Protein AF-C0BBF3-F1 (afdb_monomer_lite)

Sequence (307 aa):
MVLVNTRKPYSAEAKNVAEEIQKEYQVTALPVNCEQLREEDIHRIMENVLFAFPVTEVKFFLPKWVEILRADHKVREELVSYAREVMGRIGEIRDAMEIRKPEQSTYINAVNVTGVSMDTGEISVEIKVEDGCYYEMLSDLTGTQISGEYDLIHTVRNLAMLQKEYESVKDALASVKMKGYGVVSATREEIRLDDPVVIRQGNKYGVKIRSEAPSIHMIRANIETEIAPIVGSEQQAKDLVNYINEAAKSPDGVWGTNIFGKSIEELVMDGVRNKIAMIGDESQAKLQDTMQKIVNDSNGGMVCIII

Radius of gyration: 40.27 Å; chains: 1; boundi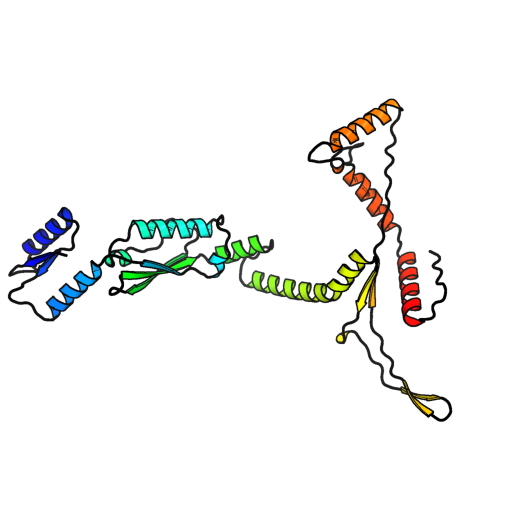ng box: 85×75×108 Å

Secondary structure (DSSP, 8-state):
-EEEE-S-TTSHHHHHHHHHHHHHH-S-EEEE-GGG--HHHHHHHHHHHHHTSBP-EEEEE--GGGGGS-TT-HHHHHHHHHHHHHHHH--BGGGGGG----TT-SSEEEEEEEEEETTTTEEEEEEEEPHHHHHHHHHHHHTS---SHHHHHHHHHHHHHHHHHHHHHHHHHHHHHHHSEEEEEPPGGG-EEPPPEEEEETTEEEEE--EE--EEEEE------------SSHHHHHHHHHHHHHHTTSTTTTTT-EETTEEHHHHHHHHHHHHHHTS-HHHHHHHHHHHHHHHHH----------

Foldseek 3Di:
DAEDADPCQPDPVNVVVQVVCCVVVVDHYGYDHPVDDDPVNVVVVVVVVLQFDFADEEAEAEDPVLVVDDCPDPLNVLVVVLVVVLVVQGTTLNCLVVDWDDPPDDFWPTKDFPDADSPNNYTYIYTYTDPQVVQVVVCVVVVHRGRDDVSVVVVVVVVVVVVVVCVQCVQQVVCCVPPQKGKRWFDPVQKDKDDWDWDDDPPDIDTDIDIDGDMDMGGDDDDDFDDDDDDDDPVVVVVVVVQLVVQCPDPVHSQQDDDPNDGPVRVVVVRRVVVVPVCDPVNVVLVVVQVVCCVPVVPPDDDDGDD

InterPro domains:
  IPR046840 Sporulation stage IV protein A, C-terminal [PF20439] (233-307)
  IPR046841 Stage IV sporulation protein A, middle domain [PF20438] (55-232)
  IPR046842 Stage IV sporulation protein A, ATPase domain [PF09547] (1-54)

pLDDT: mean 85.55, std 5.88, range [55.84, 94.5]

Organism: NCBI:txid470146

Structure (mmCIF, N/CA/C/O backbone):
data_AF-C0BBF3-F1
#
_entry.id   AF-C0BBF3-F1
#
loop_
_atom_site.group_PDB
_atom_site.id
_atom_site.type_symbol
_atom_site.label_atom_id
_atom_site.label_alt_id
_atom_site.label_comp_id
_atom_site.label_asym_id
_atom_site.label_entity_id
_atom_site.label_seq_id
_atom_site.pdbx_PDB_ins_code
_atom_site.Cartn_x
_atom_site.Cartn_y
_atom_site.Cartn_z
_atom_site.occupancy
_atom_site.B_iso_or_equiv
_atom_site.auth_seq_id
_atom_site.auth_comp_id
_atom_site.auth_asym_id
_atom_site.auth_atom_id
_atom_site.pdbx_PDB_model_num
ATOM 1 N N . MET A 1 1 ? 19.372 -2.702 -46.136 1.00 78.50 1 MET A N 1
ATOM 2 C CA . MET A 1 1 ? 20.844 -2.538 -46.190 1.00 78.50 1 MET A CA 1
ATOM 3 C C . MET A 1 1 ? 21.330 -2.690 -47.628 1.00 78.50 1 MET A C 1
ATOM 5 O O . MET A 1 1 ? 20.775 -3.512 -48.347 1.00 78.50 1 MET A O 1
ATOM 9 N N . VAL A 1 2 ? 22.342 -1.927 -48.043 1.00 85.94 2 VAL A N 1
ATOM 10 C CA . VAL A 1 2 ? 22.953 -1.961 -49.382 1.00 85.94 2 VAL A CA 1
ATOM 11 C C . VAL A 1 2 ? 24.455 -2.220 -49.246 1.00 85.94 2 VAL A C 1
ATOM 13 O O . VAL A 1 2 ? 25.122 -1.609 -48.415 1.00 85.94 2 VAL A O 1
ATOM 16 N N . LEU A 1 3 ? 25.004 -3.121 -50.060 1.00 88.38 3 LEU A N 1
ATOM 17 C CA . LEU A 1 3 ? 26.447 -3.361 -50.128 1.00 88.38 3 LEU A CA 1
ATOM 18 C C . LEU A 1 3 ? 27.046 -2.583 -51.300 1.00 88.38 3 LEU A C 1
ATOM 20 O O . LEU A 1 3 ? 26.658 -2.789 -52.450 1.00 88.38 3 LEU A O 1
ATOM 24 N N . VAL A 1 4 ? 28.007 -1.706 -51.014 1.00 88.44 4 VAL A N 1
ATOM 25 C CA . VAL A 1 4 ? 28.725 -0.928 -52.030 1.00 88.44 4 VAL A CA 1
ATOM 26 C C . VAL A 1 4 ? 29.988 -1.695 -52.406 1.00 88.44 4 VAL A C 1
ATOM 28 O O . VAL A 1 4 ? 30.986 -1.665 -51.685 1.00 88.44 4 VAL A O 1
ATOM 31 N N . ASN A 1 5 ? 29.940 -2.421 -53.523 1.00 90.50 5 ASN A N 1
ATOM 32 C CA . ASN A 1 5 ? 31.074 -3.222 -53.976 1.00 90.50 5 ASN A CA 1
ATOM 33 C C . ASN A 1 5 ? 32.210 -2.331 -54.510 1.00 90.50 5 ASN A C 1
ATOM 35 O O . ASN A 1 5 ? 32.021 -1.578 -55.465 1.00 90.50 5 ASN A O 1
ATOM 39 N N . THR A 1 6 ? 33.402 -2.437 -53.926 1.00 88.25 6 THR A N 1
ATOM 40 C CA . THR A 1 6 ? 34.590 -1.672 -54.327 1.00 88.25 6 THR A CA 1
ATOM 41 C C . THR A 1 6 ? 35.879 -2.440 -54.050 1.00 88.25 6 THR A C 1
ATOM 43 O O . THR A 1 6 ? 36.006 -3.145 -53.054 1.00 88.25 6 THR A O 1
ATOM 46 N N . ARG A 1 7 ? 36.906 -2.239 -54.884 1.00 87.50 7 ARG A N 1
ATOM 47 C CA . ARG A 1 7 ? 38.241 -2.823 -54.654 1.00 87.50 7 ARG A CA 1
ATOM 48 C C . ARG A 1 7 ? 38.978 -2.173 -53.474 1.00 87.50 7 ARG A C 1
ATOM 50 O O . ARG A 1 7 ? 39.964 -2.724 -52.994 1.00 87.50 7 ARG A O 1
ATOM 57 N N . LYS A 1 8 ? 38.532 -0.993 -53.017 1.00 87.94 8 LYS A N 1
ATOM 58 C CA . LYS A 1 8 ? 39.143 -0.216 -51.922 1.00 87.94 8 LYS A CA 1
ATOM 59 C C . LYS A 1 8 ? 38.075 0.229 -50.905 1.00 87.94 8 LYS A C 1
ATOM 61 O O . LYS A 1 8 ? 37.755 1.411 -50.854 1.00 87.94 8 LYS A O 1
ATOM 66 N N . PRO A 1 9 ? 37.535 -0.678 -50.071 1.00 85.06 9 PRO A N 1
ATOM 67 C CA . PRO A 1 9 ? 36.435 -0.371 -49.142 1.00 85.06 9 PRO A CA 1
ATOM 68 C C . PRO A 1 9 ? 36.787 0.677 -48.078 1.00 85.06 9 PRO A C 1
ATOM 70 O O . PRO A 1 9 ? 35.904 1.346 -47.551 1.00 85.06 9 PRO A O 1
ATOM 73 N N . TYR A 1 10 ? 38.076 0.869 -47.791 1.00 85.50 10 TYR A N 1
ATOM 74 C CA . TYR A 1 10 ? 38.553 1.861 -46.826 1.00 85.50 10 TYR A CA 1
ATOM 75 C C . TYR A 1 10 ? 38.904 3.225 -47.444 1.00 85.50 10 TYR A C 1
ATOM 77 O O . TYR A 1 10 ? 39.344 4.110 -46.710 1.00 85.50 10 TYR A O 1
ATOM 85 N N . SER A 1 11 ? 38.752 3.417 -48.764 1.00 91.44 11 SER A N 1
ATOM 86 C CA . SER A 1 11 ? 39.023 4.719 -49.387 1.00 91.44 11 SER A CA 1
ATOM 87 C C . SER A 1 11 ? 37.967 5.759 -48.994 1.00 91.44 11 SER A C 1
ATOM 89 O O . SER A 1 11 ? 36.813 5.425 -48.729 1.00 91.44 11 SER A O 1
ATOM 91 N N . ALA A 1 12 ? 38.358 7.037 -48.975 1.00 89.12 12 ALA A N 1
ATOM 92 C CA . ALA A 1 12 ? 37.432 8.141 -48.708 1.00 89.12 12 ALA A CA 1
ATOM 93 C C . ALA A 1 12 ? 36.291 8.189 -49.741 1.00 89.12 12 ALA A C 1
ATOM 95 O O . ALA A 1 12 ? 35.141 8.396 -49.379 1.00 89.12 12 ALA A O 1
ATOM 96 N N . GLU A 1 13 ? 36.597 7.904 -51.008 1.00 89.38 13 GLU A N 1
ATOM 97 C CA . GLU A 1 13 ? 35.618 7.826 -52.100 1.00 89.38 13 GLU A CA 1
ATOM 98 C C . GLU A 1 13 ? 34.526 6.784 -51.818 1.00 89.38 13 GLU A C 1
ATOM 100 O O . GLU A 1 13 ? 33.343 7.078 -51.950 1.00 89.38 13 GLU A O 1
ATOM 105 N N . ALA A 1 14 ? 34.907 5.581 -51.375 1.00 87.56 14 ALA A N 1
ATOM 106 C CA . ALA A 1 14 ? 33.958 4.510 -51.086 1.00 87.56 14 ALA A CA 1
ATOM 107 C C . ALA A 1 14 ? 33.058 4.829 -49.883 1.00 87.56 14 ALA A C 1
ATOM 109 O O . ALA A 1 14 ? 31.871 4.504 -49.899 1.00 87.56 14 ALA A O 1
ATOM 110 N N . LYS A 1 15 ? 33.613 5.479 -48.853 1.00 89.44 15 LYS A N 1
ATOM 111 C CA . LYS A 1 15 ? 32.846 5.931 -47.686 1.00 89.44 15 LYS A CA 1
ATOM 112 C C . LYS A 1 15 ? 31.860 7.039 -48.050 1.00 89.44 15 LYS A C 1
ATOM 114 O O . LYS A 1 15 ? 30.701 6.938 -47.672 1.00 89.44 15 LYS A O 1
ATOM 119 N N . ASN A 1 16 ? 32.286 8.022 -48.844 1.00 91.31 16 ASN A N 1
ATOM 120 C CA . ASN A 1 16 ? 31.419 9.115 -49.290 1.00 91.31 16 ASN A CA 1
ATOM 121 C C . ASN A 1 16 ? 30.218 8.594 -50.091 1.00 91.31 16 ASN A C 1
ATOM 123 O O . ASN A 1 16 ? 29.091 8.996 -49.826 1.00 91.31 16 ASN A O 1
ATOM 127 N N . VAL A 1 17 ? 30.438 7.645 -51.010 1.00 89.56 17 VAL A N 1
ATOM 128 C CA . VAL A 1 17 ? 29.346 7.026 -51.784 1.00 89.56 17 VAL A CA 1
ATOM 129 C C . VAL A 1 17 ? 28.366 6.276 -50.875 1.00 89.56 17 VAL A C 1
ATOM 131 O O . VAL A 1 17 ? 27.156 6.354 -51.073 1.00 89.56 17 VAL A O 1
ATOM 134 N N . ALA A 1 18 ? 28.856 5.562 -49.857 1.00 88.62 18 ALA A N 1
ATOM 135 C CA . ALA A 1 18 ? 27.977 4.906 -48.891 1.00 88.62 18 ALA A CA 1
ATOM 136 C C . ALA A 1 18 ? 27.175 5.917 -48.051 1.00 88.62 18 ALA A C 1
ATOM 138 O O . ALA A 1 18 ? 25.982 5.713 -47.841 1.00 88.62 18 ALA A O 1
ATOM 139 N N . GLU A 1 19 ? 27.788 7.022 -47.621 1.00 88.62 19 GLU A N 1
ATOM 140 C CA . GLU A 1 19 ? 27.094 8.086 -46.887 1.00 88.62 19 GLU A CA 1
ATOM 141 C C . GLU A 1 19 ? 26.021 8.791 -47.729 1.00 88.62 19 GLU A C 1
ATOM 143 O O . GLU A 1 19 ? 24.951 9.109 -47.209 1.00 88.62 19 GLU A O 1
ATOM 148 N N . GLU A 1 20 ? 26.278 9.028 -49.018 1.00 91.38 20 GLU A N 1
ATOM 149 C CA . GLU A 1 20 ? 25.291 9.593 -49.948 1.00 91.38 20 GLU A CA 1
ATOM 150 C C . GLU A 1 20 ? 24.070 8.678 -50.079 1.00 91.38 20 GLU A C 1
ATOM 152 O O . GLU A 1 20 ? 22.943 9.129 -49.867 1.00 91.38 20 GLU A O 1
ATOM 157 N N . ILE A 1 21 ? 24.290 7.377 -50.310 1.00 88.31 21 ILE A N 1
ATOM 158 C CA . ILE A 1 21 ? 23.213 6.376 -50.381 1.00 88.31 21 ILE A CA 1
ATOM 159 C C . ILE A 1 21 ? 22.434 6.321 -49.061 1.00 88.31 21 ILE A C 1
ATOM 161 O O . ILE A 1 21 ? 21.205 6.243 -49.068 1.00 88.31 21 ILE A O 1
ATOM 165 N N . GLN A 1 22 ? 23.131 6.384 -47.924 1.00 86.44 22 GLN A N 1
ATOM 166 C CA . GLN A 1 22 ? 22.495 6.347 -46.612 1.00 86.44 22 GLN A CA 1
ATOM 167 C C . GLN A 1 22 ? 21.608 7.570 -46.362 1.00 86.44 22 GLN A C 1
ATOM 169 O O . GLN A 1 22 ? 20.515 7.423 -45.820 1.00 86.44 22 GLN A O 1
ATOM 174 N N . LYS A 1 23 ? 22.034 8.764 -46.791 1.00 86.88 23 LYS A N 1
ATOM 175 C CA . LYS A 1 23 ? 21.242 9.997 -46.662 1.00 86.88 23 LYS A CA 1
ATOM 176 C C . LYS A 1 23 ? 20.039 10.025 -47.601 1.00 86.88 23 LYS A C 1
ATOM 178 O O . LYS A 1 23 ? 18.951 10.400 -47.168 1.00 86.88 23 LYS A O 1
ATOM 183 N N . GLU A 1 24 ? 20.236 9.651 -48.864 1.00 91.19 24 GLU A N 1
ATOM 184 C CA . GLU A 1 24 ? 19.205 9.733 -49.905 1.00 91.19 24 GLU A CA 1
ATOM 185 C C . GLU A 1 24 ? 18.100 8.694 -49.697 1.00 91.19 24 GLU A C 1
ATOM 187 O O . GLU A 1 24 ? 16.918 9.020 -49.789 1.00 91.19 24 GLU A O 1
ATOM 192 N N . TYR A 1 25 ? 18.477 7.458 -49.365 1.00 84.56 25 TYR A N 1
ATOM 193 C CA . TYR A 1 25 ? 17.540 6.337 -49.293 1.00 84.56 25 TYR A CA 1
ATOM 194 C C . TYR A 1 25 ? 17.176 5.927 -47.865 1.00 84.56 25 TYR A C 1
ATOM 196 O O . TYR A 1 25 ? 16.352 5.031 -47.706 1.00 84.56 25 TYR A O 1
ATOM 204 N N . GLN A 1 26 ? 17.764 6.553 -46.835 1.00 77.44 26 GLN A N 1
ATOM 205 C CA . GLN A 1 26 ? 17.543 6.196 -45.423 1.00 77.44 26 GLN A CA 1
ATOM 206 C C . GLN A 1 26 ? 17.814 4.702 -45.147 1.00 77.44 26 GLN A C 1
ATOM 208 O O . GLN A 1 26 ? 17.148 4.070 -44.336 1.00 77.44 26 GLN A O 1
ATOM 213 N N . VAL A 1 27 ? 18.794 4.112 -45.847 1.00 78.88 27 VAL A N 1
ATOM 214 C CA . VAL A 1 27 ? 19.194 2.705 -45.685 1.00 78.88 27 VAL A CA 1
ATOM 215 C C . VAL A 1 27 ? 20.646 2.596 -45.255 1.00 78.88 27 VAL A C 1
ATOM 217 O O . VAL A 1 27 ? 21.506 3.354 -45.689 1.00 78.88 27 VAL A O 1
ATOM 220 N N . THR A 1 28 ? 20.967 1.583 -44.457 1.00 80.19 28 THR A N 1
ATOM 221 C CA . THR A 1 28 ? 22.368 1.300 -44.109 1.00 80.19 28 THR A CA 1
ATOM 222 C C . THR A 1 28 ? 23.150 0.870 -45.353 1.00 80.19 28 THR A C 1
ATOM 224 O O . THR A 1 28 ? 22.768 -0.116 -45.987 1.00 80.19 28 THR A O 1
ATOM 227 N N . ALA A 1 29 ? 24.236 1.570 -45.689 1.00 86.44 29 ALA A N 1
ATOM 228 C CA . ALA A 1 29 ? 25.118 1.250 -46.810 1.00 86.44 29 ALA A CA 1
ATOM 229 C C . ALA A 1 29 ? 26.527 0.883 -46.313 1.00 86.44 29 ALA A C 1
ATOM 231 O O . ALA A 1 29 ? 27.114 1.614 -45.520 1.00 86.44 29 ALA A O 1
ATOM 232 N N . LEU A 1 30 ? 27.082 -0.244 -46.773 1.00 88.25 30 LEU A N 1
ATOM 233 C CA . LEU A 1 30 ? 28.385 -0.744 -46.318 1.00 88.25 30 LEU A CA 1
ATOM 234 C C . LEU A 1 30 ? 29.341 -0.982 -47.501 1.00 88.25 30 LEU A C 1
ATOM 236 O O . LEU A 1 30 ? 29.060 -1.843 -48.340 1.00 88.25 30 LEU A O 1
ATOM 240 N N . PRO A 1 31 ? 30.488 -0.279 -47.567 1.00 89.25 31 PRO A N 1
ATOM 241 C CA . PRO A 1 31 ? 31.540 -0.564 -48.538 1.00 89.25 31 PRO A CA 1
ATOM 242 C C . PRO A 1 31 ? 32.216 -1.907 -48.265 1.00 89.25 31 PRO A C 1
ATOM 244 O O . PRO A 1 31 ? 32.741 -2.143 -47.172 1.00 89.25 31 PRO A O 1
ATOM 247 N N . VAL A 1 32 ? 32.246 -2.780 -49.269 1.00 90.19 32 VAL A N 1
ATOM 248 C CA . VAL A 1 32 ? 32.859 -4.113 -49.177 1.00 90.19 32 VAL A CA 1
ATOM 249 C C . VAL A 1 32 ? 33.579 -4.464 -50.473 1.00 90.19 32 VAL A C 1
ATOM 251 O O . VAL A 1 32 ? 33.166 -4.046 -51.551 1.00 90.19 32 VAL A O 1
ATOM 254 N N . ASN A 1 33 ? 34.661 -5.236 -50.382 1.00 90.25 33 ASN A N 1
ATOM 255 C CA . ASN A 1 33 ? 35.296 -5.816 -51.562 1.00 90.25 33 ASN A CA 1
ATOM 256 C C . ASN A 1 33 ? 34.775 -7.236 -51.767 1.00 90.25 33 ASN A C 1
ATOM 258 O O . ASN A 1 33 ? 35.284 -8.167 -51.146 1.00 90.25 33 ASN A O 1
ATOM 262 N N . CYS A 1 34 ? 33.791 -7.409 -52.651 1.00 86.81 34 CYS A N 1
ATOM 263 C CA . CYS A 1 34 ? 33.195 -8.722 -52.901 1.00 86.81 34 CYS A CA 1
ATOM 264 C C . CYS A 1 34 ? 34.180 -9.730 -53.528 1.00 86.81 34 CYS A C 1
ATOM 266 O O . CYS A 1 34 ? 33.975 -10.931 -53.397 1.00 86.81 34 CYS A O 1
ATOM 268 N N . GLU A 1 35 ? 35.247 -9.260 -54.190 1.00 87.19 35 GLU A N 1
ATOM 269 C CA . GLU A 1 35 ? 36.285 -10.111 -54.802 1.00 87.19 35 GLU A CA 1
ATOM 270 C C . GLU A 1 35 ? 37.211 -10.740 -53.743 1.00 87.19 35 GLU A C 1
ATOM 272 O O . GLU A 1 35 ? 37.760 -11.817 -53.958 1.00 87.19 35 GLU A O 1
ATOM 277 N N . GLN A 1 36 ? 37.387 -10.078 -52.595 1.00 87.50 36 GLN A N 1
ATOM 278 C CA . GLN A 1 36 ? 38.316 -10.478 -51.530 1.00 87.50 36 GLN A CA 1
ATOM 279 C C . GLN A 1 36 ? 37.625 -10.561 -50.162 1.00 87.50 36 GLN A C 1
ATOM 281 O O . GLN A 1 36 ? 38.203 -10.145 -49.157 1.00 87.50 36 GLN A O 1
ATOM 286 N N . LEU A 1 37 ? 36.394 -11.080 -50.118 1.00 87.19 37 LEU A N 1
ATOM 287 C CA . LEU A 1 37 ? 35.673 -11.280 -48.859 1.00 87.19 37 LEU A CA 1
ATOM 288 C C . LEU A 1 37 ? 36.398 -12.292 -47.976 1.00 87.19 37 LEU A C 1
ATOM 290 O O . LEU A 1 37 ? 36.652 -13.427 -48.383 1.00 87.19 37 LEU A O 1
ATOM 294 N N . ARG A 1 38 ? 36.693 -11.877 -46.746 1.00 88.12 38 ARG A N 1
ATOM 295 C CA . ARG A 1 38 ? 37.152 -12.769 -45.682 1.00 88.12 38 ARG A CA 1
ATOM 296 C C . ARG A 1 38 ? 35.989 -13.121 -44.764 1.00 88.12 38 ARG A C 1
ATOM 298 O O . ARG A 1 38 ? 34.965 -12.445 -44.751 1.00 88.12 38 ARG A O 1
ATOM 305 N N . GLU A 1 39 ? 36.171 -14.161 -43.961 1.00 89.19 39 GLU A N 1
ATOM 306 C CA . GLU A 1 39 ? 35.190 -14.580 -42.953 1.00 89.19 39 GLU A CA 1
ATOM 307 C C . GLU A 1 39 ? 34.807 -13.426 -42.007 1.00 89.19 39 GLU A C 1
ATOM 309 O O . GLU A 1 39 ? 33.630 -13.196 -41.748 1.00 89.19 39 GLU A O 1
ATOM 314 N N . GLU A 1 40 ? 35.785 -12.613 -41.599 1.00 85.88 40 GLU A N 1
ATOM 315 C CA . GLU A 1 40 ? 35.569 -11.402 -40.793 1.00 85.88 40 GLU A CA 1
ATOM 316 C C . GLU A 1 40 ? 34.650 -10.375 -41.479 1.00 85.88 40 GLU A C 1
ATOM 318 O O . GLU A 1 40 ? 33.803 -9.761 -40.828 1.00 85.88 40 GLU A O 1
ATOM 323 N N . ASP A 1 41 ? 34.774 -10.198 -42.800 1.00 84.56 41 ASP A N 1
ATOM 324 C CA . ASP A 1 41 ? 33.916 -9.283 -43.557 1.00 84.56 41 ASP A CA 1
ATOM 325 C C . ASP A 1 41 ? 32.483 -9.813 -43.640 1.00 84.56 41 ASP A C 1
ATOM 327 O O . ASP A 1 41 ? 31.534 -9.036 -43.542 1.00 84.56 41 ASP A O 1
ATOM 331 N N . ILE A 1 42 ? 32.316 -11.133 -43.769 1.00 87.25 42 ILE A N 1
ATOM 332 C CA . ILE A 1 42 ? 31.001 -11.784 -43.758 1.00 87.25 42 ILE A CA 1
ATOM 333 C C . ILE A 1 42 ? 30.342 -11.614 -42.387 1.00 87.25 42 ILE A C 1
ATOM 335 O O . ILE A 1 42 ? 29.179 -11.218 -42.329 1.00 87.25 42 ILE A O 1
ATOM 339 N N . HIS A 1 43 ? 31.075 -11.832 -41.291 1.00 87.69 43 HIS A N 1
ATOM 340 C CA . HIS A 1 43 ? 30.560 -11.590 -39.941 1.00 87.69 43 HIS A CA 1
ATOM 341 C C . HIS A 1 43 ? 30.114 -10.136 -39.757 1.00 87.69 43 HIS A C 1
ATOM 343 O O . HIS A 1 43 ? 29.001 -9.899 -39.293 1.00 87.69 43 HIS A O 1
ATOM 349 N N . ARG A 1 44 ? 30.913 -9.164 -40.219 1.00 85.25 44 ARG A N 1
ATOM 350 C CA . ARG A 1 44 ? 30.552 -7.739 -40.156 1.00 85.25 44 ARG A CA 1
ATOM 351 C C . ARG A 1 44 ? 29.300 -7.415 -40.974 1.00 85.25 44 ARG A C 1
ATOM 353 O O . ARG A 1 44 ? 28.460 -6.637 -40.526 1.00 85.25 44 ARG A O 1
ATOM 360 N N . ILE A 1 45 ? 29.171 -7.979 -42.176 1.00 87.50 45 ILE A N 1
ATOM 361 C CA . ILE A 1 45 ? 27.975 -7.823 -43.019 1.00 87.50 45 ILE A CA 1
ATOM 362 C C . ILE A 1 45 ? 26.751 -8.371 -42.282 1.00 87.50 45 ILE A C 1
ATOM 364 O O . ILE A 1 45 ? 25.755 -7.663 -42.170 1.00 87.50 45 ILE A O 1
ATOM 368 N N . MET A 1 46 ? 26.834 -9.596 -41.754 1.00 86.81 46 MET A N 1
ATOM 369 C CA . MET A 1 46 ? 25.728 -10.246 -41.045 1.00 86.81 46 MET A CA 1
ATOM 370 C C . MET A 1 46 ? 25.307 -9.469 -39.796 1.00 86.81 46 MET A C 1
ATOM 372 O O . MET A 1 46 ? 24.118 -9.255 -39.591 1.00 86.81 46 MET A O 1
ATOM 376 N N . GLU A 1 47 ? 26.264 -8.981 -39.009 1.00 83.88 47 GLU A N 1
ATOM 377 C CA . GLU A 1 47 ? 25.994 -8.142 -37.840 1.00 83.88 47 GLU A CA 1
ATOM 378 C C . GLU A 1 47 ? 25.226 -6.866 -38.228 1.00 83.88 47 GLU A C 1
ATOM 380 O O . GLU A 1 47 ? 24.180 -6.565 -37.657 1.00 83.88 47 GLU A O 1
ATOM 385 N N . ASN A 1 48 ? 25.669 -6.156 -39.271 1.00 84.06 48 ASN A N 1
ATOM 386 C CA . ASN A 1 48 ? 24.982 -4.948 -39.745 1.00 84.06 48 ASN A CA 1
ATOM 387 C C . ASN A 1 48 ? 23.575 -5.232 -40.297 1.00 84.06 48 ASN A C 1
ATOM 389 O O . ASN A 1 48 ? 22.690 -4.386 -40.161 1.00 84.06 48 ASN A O 1
ATOM 393 N N . VAL A 1 49 ? 23.357 -6.404 -40.905 1.00 85.62 49 VAL A N 1
ATOM 394 C CA . VAL A 1 49 ? 22.022 -6.839 -41.344 1.00 85.62 49 VAL A CA 1
ATOM 395 C C . VAL A 1 49 ? 21.102 -7.033 -40.143 1.00 85.62 49 VAL A C 1
ATOM 397 O O . VAL A 1 49 ? 19.986 -6.520 -40.166 1.00 85.62 49 VAL A O 1
ATOM 400 N N . LEU A 1 50 ? 21.575 -7.711 -39.094 1.00 83.31 50 LEU A N 1
ATOM 401 C CA . LEU A 1 50 ? 20.799 -7.952 -37.874 1.00 83.31 50 LEU A CA 1
ATOM 402 C C . LEU A 1 50 ? 20.420 -6.644 -37.162 1.00 83.31 50 LEU A C 1
ATOM 404 O O . LEU A 1 50 ? 19.296 -6.500 -36.692 1.00 83.31 50 LEU A O 1
ATOM 408 N N . PHE A 1 51 ? 21.310 -5.648 -37.153 1.00 82.88 51 PHE A N 1
ATOM 409 C CA . PHE A 1 51 ? 21.002 -4.321 -36.604 1.00 82.88 51 PHE A CA 1
ATOM 410 C C . PHE A 1 51 ? 19.998 -3.509 -37.433 1.00 82.88 51 PHE A C 1
ATOM 412 O O . PHE A 1 51 ? 19.432 -2.553 -36.911 1.00 82.88 51 PHE A O 1
ATOM 419 N N . ALA A 1 52 ? 19.803 -3.848 -38.708 1.00 82.38 52 ALA A N 1
ATOM 420 C CA . ALA A 1 52 ? 18.848 -3.190 -39.601 1.00 82.38 52 ALA A CA 1
ATOM 421 C C . ALA A 1 52 ? 17.483 -3.904 -39.640 1.00 82.38 52 ALA A C 1
ATOM 423 O O . ALA A 1 52 ? 16.643 -3.587 -40.483 1.00 82.38 52 ALA A O 1
ATOM 424 N N . PHE A 1 53 ? 17.268 -4.912 -38.787 1.00 85.06 53 PHE A N 1
ATOM 425 C CA . PHE A 1 53 ? 15.970 -5.566 -38.683 1.00 85.06 53 PHE A CA 1
ATOM 426 C C . PHE A 1 53 ? 14.957 -4.679 -37.956 1.00 85.06 53 PHE A C 1
ATOM 428 O O . PHE A 1 53 ? 15.328 -3.965 -37.018 1.00 85.06 53 PHE A O 1
ATOM 435 N N . PRO A 1 54 ? 13.684 -4.713 -38.392 1.00 86.38 54 PRO A N 1
ATOM 436 C CA . PRO A 1 54 ? 12.633 -3.933 -37.768 1.00 86.38 54 PRO A CA 1
ATOM 437 C C . PRO A 1 54 ? 12.343 -4.452 -36.362 1.00 86.38 54 PRO A C 1
ATOM 439 O O . PRO A 1 54 ? 12.375 -5.658 -36.105 1.00 86.38 54 PRO A O 1
ATOM 442 N N . VAL A 1 55 ? 12.007 -3.532 -35.466 1.00 90.38 55 VAL A N 1
ATOM 443 C CA . VAL A 1 55 ? 11.565 -3.870 -34.112 1.00 90.38 55 VAL A CA 1
ATOM 444 C C . VAL A 1 55 ? 10.121 -4.356 -34.152 1.00 90.38 55 VAL A C 1
ATOM 446 O O . VAL A 1 55 ? 9.250 -3.715 -34.741 1.00 90.38 55 VAL A O 1
ATOM 449 N N . THR A 1 56 ? 9.866 -5.503 -33.527 1.00 90.19 56 THR A N 1
ATOM 450 C CA . THR A 1 56 ? 8.538 -6.130 -33.469 1.00 90.19 56 THR A CA 1
ATOM 451 C C . THR A 1 56 ? 7.841 -5.844 -32.143 1.00 90.19 56 THR A C 1
ATOM 453 O O . THR A 1 56 ? 6.631 -5.617 -32.122 1.00 90.19 56 THR A O 1
ATOM 456 N N . GLU A 1 57 ? 8.595 -5.816 -31.042 1.00 91.12 57 GLU A N 1
ATOM 457 C CA . GLU A 1 57 ? 8.068 -5.625 -29.693 1.00 91.12 57 GLU A CA 1
ATOM 458 C C . GLU A 1 57 ? 9.081 -4.902 -28.791 1.00 91.12 57 GLU A C 1
ATOM 460 O O . GLU A 1 57 ? 10.276 -5.204 -28.790 1.00 91.12 57 GLU A O 1
ATOM 465 N N . VAL A 1 58 ? 8.586 -3.973 -27.968 1.00 92.94 58 VAL A N 1
ATOM 466 C CA . VAL A 1 58 ? 9.367 -3.313 -26.913 1.00 92.94 58 VAL A CA 1
ATOM 467 C C . VAL A 1 58 ? 8.728 -3.619 -25.560 1.00 92.94 58 VAL A C 1
ATOM 469 O O . VAL A 1 58 ? 7.588 -3.237 -25.296 1.00 92.94 58 VAL A O 1
ATOM 472 N N . LYS A 1 59 ? 9.471 -4.307 -24.691 1.00 93.56 59 LYS A N 1
ATOM 473 C CA . LYS A 1 59 ? 9.052 -4.705 -23.343 1.00 93.56 59 LYS A CA 1
ATOM 474 C C . LYS A 1 59 ? 9.599 -3.722 -22.320 1.00 93.56 59 LYS A C 1
ATOM 476 O O . LYS A 1 59 ? 10.811 -3.625 -22.134 1.00 93.56 59 LYS A O 1
ATOM 481 N N . PHE A 1 60 ? 8.701 -3.028 -21.630 1.00 93.50 60 PHE A N 1
ATOM 482 C CA . PHE A 1 60 ? 9.050 -2.128 -20.534 1.00 93.50 60 PHE A CA 1
ATOM 483 C C . PHE A 1 60 ? 8.913 -2.844 -19.191 1.00 93.50 60 PHE A C 1
ATOM 485 O O . PHE A 1 60 ? 7.831 -3.301 -18.825 1.00 93.50 60 PHE A O 1
ATOM 492 N N . PHE A 1 61 ? 10.008 -2.907 -18.442 1.00 92.81 61 PHE A N 1
ATOM 493 C CA . PHE A 1 61 ? 10.060 -3.448 -17.092 1.00 92.81 61 PHE A CA 1
ATOM 494 C C . PHE A 1 61 ? 10.059 -2.296 -16.093 1.00 92.81 61 PHE A C 1
ATOM 496 O O . PHE A 1 61 ? 10.983 -1.482 -16.060 1.00 92.81 61 PHE A O 1
ATOM 503 N N . LEU A 1 62 ? 8.997 -2.231 -15.293 1.00 91.69 62 LEU A N 1
ATOM 504 C CA . LEU A 1 62 ? 8.771 -1.201 -14.284 1.00 91.69 62 LEU A CA 1
ATOM 505 C C . LEU A 1 62 ? 8.889 -1.802 -12.875 1.00 91.69 62 LEU A C 1
ATOM 507 O O . LEU A 1 62 ? 8.679 -3.007 -12.695 1.00 91.69 62 LEU A O 1
ATOM 511 N N . PRO A 1 63 ? 9.151 -0.983 -11.841 1.00 89.62 63 PRO A N 1
ATOM 512 C CA . PRO A 1 63 ? 9.011 -1.428 -10.464 1.00 89.62 63 PRO A CA 1
ATOM 513 C C . PRO A 1 63 ? 7.563 -1.853 -10.193 1.00 89.62 63 PRO A C 1
ATOM 515 O O . PRO A 1 63 ? 6.628 -1.114 -10.494 1.00 89.62 63 PRO A O 1
ATOM 518 N N . LYS A 1 64 ? 7.365 -3.022 -9.573 1.00 87.62 64 LYS A N 1
ATOM 519 C CA . LYS A 1 64 ? 6.029 -3.621 -9.370 1.00 87.62 64 LYS A CA 1
ATOM 520 C C . LYS A 1 64 ? 5.032 -2.710 -8.653 1.00 87.62 64 LYS A C 1
ATOM 522 O O . LYS A 1 64 ? 3.836 -2.783 -8.901 1.00 87.62 64 LYS A O 1
ATOM 527 N N . TRP A 1 65 ? 5.508 -1.844 -7.764 1.00 86.00 65 TRP A N 1
ATOM 528 C CA . TRP A 1 65 ? 4.643 -0.917 -7.036 1.00 86.00 65 TRP A CA 1
ATOM 529 C C . TRP A 1 65 ? 3.980 0.121 -7.955 1.00 86.00 65 TRP A C 1
ATOM 531 O O . TRP A 1 65 ? 2.896 0.601 -7.636 1.00 86.00 65 TRP A O 1
ATOM 541 N N . VAL A 1 66 ? 4.570 0.426 -9.118 1.00 86.81 66 VAL A N 1
ATOM 542 C CA . VAL A 1 66 ? 3.975 1.327 -10.119 1.00 86.81 66 VAL A CA 1
ATOM 543 C C . VAL A 1 66 ? 2.665 0.758 -10.663 1.00 86.81 66 VAL A C 1
ATOM 545 O O . VAL A 1 66 ? 1.757 1.518 -10.985 1.00 86.81 66 VAL A O 1
ATOM 548 N N . GLU A 1 67 ? 2.514 -0.568 -10.722 1.00 82.25 67 GLU A N 1
ATOM 549 C CA . GLU A 1 67 ? 1.277 -1.214 -11.188 1.00 82.25 67 GLU A CA 1
ATOM 550 C C . GLU A 1 67 ? 0.086 -0.947 -10.255 1.00 82.25 67 GLU A C 1
ATOM 552 O O . GLU A 1 67 ? -1.065 -0.992 -10.690 1.00 82.25 67 GLU A O 1
ATOM 557 N N . ILE A 1 68 ? 0.360 -0.627 -8.987 1.00 84.31 68 ILE A N 1
ATOM 558 C CA . ILE A 1 68 ? -0.646 -0.304 -7.967 1.00 84.31 68 ILE A CA 1
ATOM 559 C C . ILE A 1 68 ? -1.145 1.139 -8.134 1.00 84.31 68 ILE A C 1
ATOM 561 O O . ILE A 1 68 ? -2.244 1.479 -7.691 1.00 84.31 68 ILE A O 1
ATOM 565 N N . LEU A 1 69 ? -0.367 1.997 -8.802 1.00 82.25 69 LEU A N 1
ATOM 566 C CA . LEU A 1 69 ? -0.747 3.384 -9.026 1.00 82.25 69 LEU A CA 1
ATOM 567 C C . LEU A 1 69 ? -2.005 3.479 -9.884 1.00 82.25 69 LEU A C 1
ATOM 569 O O . LEU A 1 69 ? -2.139 2.851 -10.944 1.00 82.25 69 LEU A O 1
ATOM 573 N N . ARG A 1 70 ? -2.910 4.362 -9.463 1.00 81.12 70 ARG A N 1
ATOM 574 C CA . ARG A 1 70 ? -4.073 4.729 -10.265 1.00 81.12 70 ARG A CA 1
ATOM 575 C C . ARG A 1 70 ? -3.635 5.330 -11.606 1.00 81.12 70 ARG A C 1
ATOM 577 O O . ARG A 1 70 ? -2.542 5.875 -11.743 1.00 81.12 70 ARG A O 1
ATOM 584 N N . ALA A 1 71 ? -4.494 5.207 -12.616 1.00 79.56 71 ALA A N 1
ATOM 585 C CA . ALA A 1 71 ? -4.200 5.670 -13.975 1.00 79.56 71 ALA A CA 1
ATOM 586 C C . ALA A 1 71 ? -3.971 7.191 -14.067 1.00 79.56 71 ALA A C 1
ATOM 588 O O . ALA A 1 71 ? -3.263 7.639 -14.959 1.00 79.56 71 ALA A O 1
ATOM 589 N N . ASP A 1 72 ? -4.552 7.952 -13.138 1.00 82.62 72 ASP A N 1
ATOM 590 C CA . ASP A 1 72 ? -4.446 9.407 -12.990 1.00 82.62 72 ASP A CA 1
ATOM 591 C C . ASP A 1 72 ? -3.209 9.858 -12.190 1.00 82.62 72 ASP A C 1
ATOM 593 O O . ASP A 1 72 ? -3.013 11.052 -11.971 1.00 82.62 72 ASP A O 1
ATOM 597 N N . HIS A 1 73 ? -2.358 8.930 -11.743 1.00 85.38 73 HIS A N 1
ATOM 598 C CA . HIS A 1 73 ? -1.165 9.273 -10.977 1.00 85.38 73 HIS A CA 1
ATOM 599 C C . HIS A 1 73 ? -0.044 9.816 -11.879 1.00 85.38 73 HIS A C 1
ATOM 601 O O . HIS A 1 73 ? 0.337 9.177 -12.862 1.00 85.38 73 HIS A O 1
ATOM 607 N N . LYS A 1 74 ? 0.569 10.940 -11.483 1.00 86.94 74 LYS A N 1
ATOM 608 C CA . LYS A 1 74 ? 1.590 11.668 -12.268 1.00 86.94 74 LYS A CA 1
ATOM 609 C C . LYS A 1 74 ? 2.775 10.800 -12.710 1.00 86.94 74 LYS A C 1
ATOM 611 O O . LYS A 1 74 ? 3.184 10.851 -13.863 1.00 86.94 74 LYS A O 1
ATOM 616 N N . VAL A 1 75 ? 3.285 9.950 -11.812 1.00 88.38 75 VAL A N 1
ATOM 617 C CA . VAL A 1 75 ? 4.368 8.990 -12.120 1.00 88.38 75 VAL A CA 1
ATOM 618 C C . VAL A 1 75 ? 3.977 8.058 -13.272 1.00 88.38 75 VAL A C 1
ATOM 620 O O . VAL A 1 75 ? 4.767 7.813 -14.179 1.00 88.38 75 VAL A O 1
ATOM 623 N N . ARG A 1 76 ? 2.743 7.542 -13.263 1.00 88.56 76 ARG A N 1
ATOM 624 C CA . ARG A 1 76 ? 2.263 6.622 -14.296 1.00 88.56 76 ARG A CA 1
ATOM 625 C C . ARG A 1 76 ? 2.045 7.344 -15.624 1.00 88.56 76 ARG A C 1
ATOM 627 O O . ARG A 1 76 ? 2.364 6.784 -16.669 1.00 88.56 76 ARG A O 1
ATOM 634 N N . GLU A 1 77 ? 1.544 8.574 -15.581 1.00 89.56 77 GLU A N 1
ATOM 635 C CA . GLU A 1 77 ? 1.388 9.422 -16.764 1.00 89.56 77 GLU A CA 1
ATOM 636 C C . GLU A 1 77 ? 2.736 9.701 -17.446 1.00 89.56 77 GLU A C 1
ATOM 638 O O . GLU A 1 77 ? 2.858 9.500 -18.656 1.00 89.56 77 GLU A O 1
ATOM 643 N N . GLU A 1 78 ? 3.771 10.063 -16.679 1.00 90.19 78 GLU A N 1
ATOM 644 C CA . GLU A 1 78 ? 5.117 10.301 -17.218 1.00 90.19 78 GLU A CA 1
ATOM 645 C C . GLU A 1 78 ? 5.723 9.025 -17.824 1.00 90.19 78 GLU A C 1
ATOM 647 O O . GLU A 1 78 ? 6.236 9.061 -18.942 1.00 90.19 78 GLU A O 1
ATOM 652 N N . LEU A 1 79 ? 5.599 7.875 -17.148 1.00 90.44 79 LEU A N 1
ATOM 653 C CA . LEU A 1 79 ? 6.096 6.591 -17.662 1.00 90.44 79 LEU A CA 1
ATOM 654 C C . LEU A 1 79 ? 5.415 6.179 -18.973 1.00 90.44 79 LEU A C 1
ATOM 656 O O . LEU A 1 79 ? 6.080 5.716 -19.900 1.00 90.44 79 LEU A O 1
ATOM 660 N N . VAL A 1 80 ? 4.096 6.361 -19.076 1.00 89.94 80 VAL A N 1
ATOM 661 C CA . VAL A 1 80 ? 3.344 6.063 -20.305 1.00 89.94 80 VAL A CA 1
ATOM 662 C C . VAL A 1 80 ? 3.708 7.041 -21.421 1.00 89.94 80 VAL A C 1
ATOM 664 O O . VAL A 1 80 ? 3.836 6.627 -22.575 1.00 89.94 80 VAL A O 1
ATOM 667 N N . SER A 1 81 ? 3.887 8.323 -21.097 1.00 91.06 81 SER A N 1
ATOM 668 C CA . SER A 1 81 ? 4.338 9.337 -22.055 1.00 91.06 81 SER A CA 1
ATOM 669 C C . SER A 1 81 ? 5.716 8.983 -22.620 1.00 91.06 81 SER A C 1
ATOM 671 O O . SER A 1 81 ? 5.888 8.931 -23.838 1.00 91.06 81 SER A O 1
ATOM 673 N N . TYR A 1 82 ? 6.655 8.614 -21.747 1.00 91.94 82 TYR A N 1
ATOM 674 C CA . TYR A 1 82 ? 7.987 8.171 -22.142 1.00 91.94 82 TYR A CA 1
ATOM 675 C C . TYR A 1 82 ? 7.947 6.918 -23.022 1.00 91.94 82 TYR A C 1
ATOM 677 O O . TYR A 1 82 ? 8.558 6.890 -24.087 1.00 91.94 82 TYR A O 1
ATOM 685 N N . ALA A 1 83 ? 7.175 5.898 -22.636 1.00 91.00 83 ALA A N 1
ATOM 686 C CA . ALA A 1 83 ? 7.031 4.688 -23.442 1.00 91.00 83 ALA A CA 1
ATOM 687 C C . ALA A 1 83 ? 6.495 4.994 -24.855 1.00 91.00 83 ALA A C 1
ATOM 689 O O . ALA A 1 83 ? 6.980 4.431 -25.834 1.00 91.00 83 ALA A O 1
ATOM 690 N N . ARG A 1 84 ? 5.537 5.924 -24.987 1.00 91.12 84 ARG A N 1
ATOM 691 C CA . ARG A 1 84 ? 5.026 6.377 -26.294 1.00 91.12 84 ARG A CA 1
ATOM 692 C C . ARG A 1 84 ? 6.079 7.114 -27.115 1.00 91.12 84 ARG A C 1
ATOM 694 O O . ARG A 1 84 ? 6.159 6.885 -28.317 1.00 91.12 84 ARG A O 1
ATOM 701 N N . GLU A 1 85 ? 6.874 7.977 -26.488 1.00 91.06 85 GLU A N 1
ATOM 702 C CA . GLU A 1 85 ? 7.970 8.686 -27.157 1.00 91.06 85 GLU A CA 1
ATOM 703 C C . GLU A 1 85 ? 9.015 7.705 -27.703 1.00 91.06 85 GLU A C 1
ATOM 705 O O . GLU A 1 85 ? 9.429 7.816 -28.856 1.00 91.06 85 GLU A O 1
ATOM 710 N N . VAL A 1 86 ? 9.386 6.707 -26.897 1.00 90.38 86 VAL A N 1
ATOM 711 C CA . VAL A 1 86 ? 10.320 5.643 -27.277 1.00 90.38 86 VAL A CA 1
ATOM 712 C C . VAL A 1 86 ? 9.769 4.826 -28.451 1.00 90.38 86 VAL A C 1
ATOM 714 O O . VAL A 1 86 ? 10.449 4.680 -29.464 1.00 90.38 86 VAL A O 1
ATOM 717 N N . MET A 1 87 ? 8.512 4.374 -28.375 1.00 88.06 87 MET A N 1
ATOM 718 C CA . MET A 1 87 ? 7.864 3.640 -29.473 1.00 88.06 87 MET A CA 1
ATOM 719 C C . MET A 1 87 ? 7.730 4.462 -30.765 1.00 88.06 87 MET A C 1
ATOM 721 O O . MET A 1 87 ? 7.675 3.884 -31.843 1.00 88.06 87 MET A O 1
ATOM 725 N N . GLY A 1 88 ? 7.660 5.794 -30.679 1.00 86.38 88 GLY A N 1
ATOM 726 C CA . GLY A 1 88 ? 7.592 6.669 -31.852 1.00 86.38 88 GLY A CA 1
ATOM 727 C C . GLY A 1 88 ? 8.937 6.911 -32.545 1.00 86.38 88 GLY A C 1
ATOM 728 O O . GLY A 1 88 ? 8.947 7.343 -33.696 1.00 86.38 88 GLY A O 1
ATOM 729 N N . ARG A 1 89 ? 10.060 6.668 -31.857 1.00 86.12 89 ARG A N 1
ATOM 730 C CA . ARG A 1 89 ? 11.420 6.870 -32.391 1.00 86.12 89 ARG A CA 1
ATOM 731 C C . ARG A 1 89 ? 12.084 5.586 -32.866 1.00 86.12 89 ARG A C 1
ATOM 733 O O . ARG A 1 89 ? 12.908 5.649 -33.766 1.00 86.12 89 ARG A O 1
ATOM 740 N N . ILE A 1 90 ? 11.749 4.455 -32.255 1.00 87.44 90 ILE A N 1
ATOM 741 C CA . ILE A 1 90 ? 12.370 3.169 -32.568 1.00 87.44 90 ILE A CA 1
ATOM 742 C C . ILE A 1 90 ? 11.692 2.545 -33.786 1.00 87.44 90 ILE A C 1
ATOM 744 O O . ILE A 1 90 ? 10.502 2.232 -33.736 1.00 87.44 90 ILE A O 1
ATOM 748 N N . GLY A 1 91 ? 12.465 2.306 -34.844 1.00 82.94 91 GLY A N 1
ATOM 749 C CA . GLY A 1 91 ? 12.043 1.520 -36.004 1.00 82.94 91 GLY A CA 1
ATOM 750 C C . GLY A 1 91 ? 12.906 0.279 -36.231 1.00 82.94 91 GLY A C 1
ATOM 751 O O . GLY A 1 91 ? 12.380 -0.786 -36.558 1.00 82.94 91 GLY A O 1
ATOM 752 N N . GLU A 1 92 ? 14.216 0.393 -36.023 1.00 87.50 92 GLU A N 1
ATOM 753 C CA . GLU A 1 92 ? 15.202 -0.668 -36.235 1.00 87.50 92 GLU A CA 1
ATOM 754 C C . GLU A 1 92 ? 15.901 -1.063 -34.926 1.00 87.50 92 GLU A C 1
ATOM 756 O O . GLU A 1 92 ? 15.977 -0.297 -33.966 1.00 87.50 92 GLU A O 1
ATOM 761 N N . ILE A 1 93 ? 16.464 -2.272 -34.885 1.00 86.69 93 ILE A N 1
ATOM 762 C CA . ILE A 1 93 ? 17.176 -2.795 -33.708 1.00 86.69 93 ILE A CA 1
ATOM 763 C C . ILE A 1 93 ? 18.346 -1.897 -33.277 1.00 86.69 93 ILE A C 1
ATOM 765 O O . ILE A 1 93 ? 18.666 -1.809 -32.092 1.00 86.69 93 ILE A O 1
ATOM 769 N N . ARG A 1 94 ? 18.970 -1.180 -34.215 1.00 84.44 94 ARG A N 1
ATOM 770 C CA . ARG A 1 94 ? 20.009 -0.186 -33.918 1.00 84.44 94 ARG A CA 1
ATOM 771 C C . ARG A 1 94 ? 19.519 0.969 -33.050 1.00 84.44 94 ARG A C 1
ATOM 773 O O . ARG A 1 94 ? 20.281 1.440 -32.205 1.00 84.44 94 ARG A O 1
ATOM 780 N N . ASP A 1 95 ? 18.266 1.381 -33.217 1.00 86.75 95 ASP A N 1
ATOM 781 C CA . ASP A 1 95 ? 17.677 2.506 -32.484 1.00 86.75 95 ASP A CA 1
ATOM 782 C C . ASP A 1 95 ? 17.541 2.188 -30.988 1.00 86.75 95 ASP A C 1
ATOM 784 O O . ASP A 1 95 ? 17.442 3.093 -30.160 1.00 86.75 95 ASP A O 1
ATOM 788 N N . ALA A 1 96 ? 17.629 0.905 -30.606 1.00 85.88 96 ALA A N 1
ATOM 789 C CA . ALA A 1 96 ? 17.716 0.488 -29.211 1.00 85.88 96 ALA A CA 1
ATOM 790 C C . ALA A 1 96 ? 18.877 1.175 -28.471 1.00 85.88 96 ALA A C 1
ATOM 792 O O . ALA A 1 96 ? 18.756 1.483 -27.289 1.00 85.88 96 ALA A O 1
ATOM 793 N N . MET A 1 97 ? 19.989 1.463 -29.159 1.00 82.56 97 MET A N 1
ATOM 794 C CA . MET A 1 97 ? 21.132 2.167 -28.564 1.00 82.56 97 MET A CA 1
ATOM 795 C C . MET A 1 97 ? 20.846 3.645 -28.275 1.00 82.56 97 MET A C 1
ATOM 797 O O . MET A 1 97 ? 21.568 4.270 -27.499 1.00 82.56 97 MET A O 1
ATOM 801 N N . GLU A 1 98 ? 19.801 4.215 -28.875 1.00 85.69 98 GLU A N 1
ATOM 802 C CA . GLU A 1 98 ? 19.402 5.599 -28.633 1.00 85.69 98 GLU A CA 1
ATOM 803 C C . GLU A 1 98 ? 18.484 5.749 -27.417 1.00 85.69 98 GLU A C 1
ATOM 805 O O . GLU A 1 98 ? 18.308 6.873 -26.931 1.00 85.69 98 GLU A O 1
ATOM 810 N N . ILE A 1 99 ? 17.938 4.640 -26.900 1.00 87.69 99 ILE A N 1
ATOM 811 C CA . ILE A 1 99 ? 17.079 4.626 -25.715 1.00 87.69 99 ILE A CA 1
ATOM 812 C C . ILE A 1 99 ? 17.888 5.093 -24.514 1.00 87.69 99 ILE A C 1
ATOM 814 O O . ILE A 1 99 ? 18.803 4.427 -24.030 1.00 87.69 99 ILE A O 1
ATOM 818 N N . ARG A 1 100 ? 17.507 6.257 -24.003 1.00 88.31 100 ARG A N 1
ATOM 819 C CA . ARG A 1 100 ? 18.125 6.877 -22.838 1.00 88.31 100 ARG A CA 1
ATOM 820 C C . ARG A 1 100 ? 17.086 7.601 -22.008 1.00 88.31 100 ARG A C 1
ATOM 822 O O . ARG A 1 100 ? 15.988 7.908 -22.483 1.00 88.31 100 ARG A O 1
ATOM 829 N N . LYS A 1 101 ? 17.452 7.872 -20.758 1.00 85.88 101 LYS A N 1
ATOM 830 C CA . LYS A 1 101 ? 16.650 8.686 -19.847 1.00 85.88 101 LYS A CA 1
ATOM 831 C C . LYS A 1 101 ? 16.345 10.058 -20.484 1.00 85.88 101 LYS A C 1
ATOM 833 O O . LYS A 1 101 ? 17.261 10.658 -21.052 1.00 85.88 101 LYS A O 1
ATOM 838 N N . PRO A 1 102 ? 15.107 10.574 -20.372 1.00 84.06 102 PRO A N 1
ATOM 839 C CA . PRO A 1 102 ? 14.788 11.937 -20.789 1.00 84.06 102 PRO A CA 1
ATOM 840 C C . PRO A 1 102 ? 15.565 12.959 -19.959 1.00 84.06 102 PRO A C 1
ATOM 842 O O . PRO A 1 102 ? 15.638 12.838 -18.738 1.00 84.06 102 PRO A O 1
ATOM 845 N N . GLU A 1 103 ? 16.081 14.012 -20.591 1.00 79.00 103 GLU A N 1
ATOM 846 C CA . GLU A 1 103 ? 16.796 15.083 -19.875 1.00 79.00 103 GLU A CA 1
ATOM 847 C C . GLU A 1 103 ? 15.901 15.830 -18.871 1.00 79.00 103 GLU A C 1
ATOM 849 O O . GLU A 1 103 ? 16.394 16.355 -17.877 1.00 79.00 103 GLU A O 1
ATOM 854 N N . GLN A 1 104 ? 14.585 15.857 -19.109 1.00 79.56 104 GLN A N 1
ATOM 855 C CA . GLN A 1 104 ? 13.599 16.586 -18.303 1.00 79.56 104 GLN A CA 1
ATOM 856 C C . GLN A 1 104 ? 12.669 15.668 -17.493 1.00 79.56 104 GLN A C 1
ATOM 858 O O . GLN A 1 104 ? 11.537 16.051 -17.210 1.00 79.56 104 GLN A O 1
ATOM 863 N N . SER A 1 105 ? 13.099 14.453 -17.135 1.00 83.19 105 SER A N 1
ATOM 864 C CA . SER A 1 105 ? 12.229 13.561 -16.361 1.00 83.19 105 SER A CA 1
ATOM 865 C C . SER A 1 105 ? 12.242 13.884 -14.869 1.00 83.19 105 SER A C 1
ATOM 867 O O . SER A 1 105 ? 13.319 13.976 -14.274 1.00 83.19 105 SER A O 1
ATOM 869 N N . THR A 1 106 ? 11.064 13.959 -14.252 1.00 84.69 106 THR A N 1
ATOM 870 C CA . THR A 1 106 ? 10.932 14.214 -12.805 1.00 84.69 106 THR A CA 1
ATOM 871 C C . THR A 1 106 ? 10.945 12.919 -11.999 1.00 84.69 106 THR A C 1
ATOM 873 O O . THR A 1 106 ? 11.577 12.861 -10.948 1.00 84.69 106 THR A O 1
ATOM 876 N N . TYR A 1 107 ? 10.282 11.870 -12.491 1.00 87.94 107 TYR A N 1
ATOM 877 C CA . TYR A 1 107 ? 10.086 10.625 -11.745 1.00 87.94 107 TYR A CA 1
ATOM 878 C C . TYR A 1 107 ? 10.946 9.463 -12.253 1.00 87.94 107 TYR A C 1
ATOM 880 O O . TYR A 1 107 ? 11.109 8.463 -11.556 1.00 87.94 107 TYR A O 1
ATOM 888 N N . ILE A 1 108 ? 11.516 9.564 -13.456 1.00 90.62 108 ILE A N 1
ATOM 889 C CA . ILE A 1 108 ? 12.395 8.528 -14.013 1.00 90.62 108 ILE A CA 1
ATOM 890 C C . ILE A 1 108 ? 13.827 8.761 -13.524 1.00 90.62 108 ILE A C 1
ATOM 892 O O . ILE A 1 108 ? 14.469 9.754 -13.865 1.00 90.62 108 ILE A O 1
ATOM 896 N N . ASN A 1 109 ? 14.371 7.815 -12.762 1.00 90.38 109 ASN A N 1
ATOM 897 C CA . ASN A 1 109 ? 15.745 7.867 -12.269 1.00 90.38 109 ASN A CA 1
ATOM 898 C C . ASN A 1 109 ? 16.744 7.369 -13.327 1.00 90.38 109 ASN A C 1
ATOM 900 O O . ASN A 1 109 ? 17.734 8.043 -13.617 1.00 90.38 109 ASN A O 1
ATOM 904 N N . ALA A 1 110 ? 16.454 6.229 -13.960 1.00 90.50 110 ALA A N 1
ATOM 905 C CA . ALA A 1 110 ? 17.305 5.639 -14.991 1.00 90.50 110 ALA A CA 1
ATOM 906 C C . ALA A 1 110 ? 16.496 4.815 -15.997 1.00 90.50 110 ALA A C 1
ATOM 908 O O . ALA A 1 110 ? 15.447 4.268 -15.661 1.00 90.50 110 ALA A O 1
ATOM 909 N N . VAL A 1 111 ? 17.019 4.691 -17.215 1.00 93.44 111 VAL A N 1
ATOM 910 C CA . VAL A 1 111 ? 16.487 3.793 -18.244 1.00 93.44 111 VAL A CA 1
ATOM 911 C C . VAL A 1 111 ? 17.644 2.996 -18.815 1.00 93.44 111 VAL A C 1
ATOM 913 O O . VAL A 1 111 ? 18.611 3.586 -19.291 1.00 93.44 111 VAL A O 1
ATOM 916 N N . ASN A 1 112 ? 17.540 1.672 -18.753 1.00 92.19 112 ASN A N 1
ATOM 917 C CA . ASN A 1 112 ? 18.572 0.756 -19.213 1.00 92.19 112 ASN A CA 1
ATOM 918 C C . ASN A 1 112 ? 17.978 -0.227 -20.213 1.00 92.19 112 ASN A C 1
ATOM 920 O O . ASN A 1 112 ? 16.973 -0.876 -19.932 1.00 92.19 112 ASN A O 1
ATOM 924 N N . VAL A 1 113 ? 18.635 -0.396 -21.355 1.00 92.62 113 VAL A N 1
ATOM 925 C CA . VAL A 1 113 ? 18.329 -1.506 -22.258 1.00 92.62 113 VAL A CA 1
ATOM 926 C C . VAL A 1 113 ? 18.990 -2.758 -21.695 1.00 92.62 113 VAL A C 1
ATOM 928 O O . VAL A 1 113 ? 20.213 -2.831 -21.599 1.00 92.62 113 VAL A O 1
ATOM 931 N N . THR A 1 114 ? 18.181 -3.722 -21.266 1.00 92.38 114 THR A N 1
ATOM 932 C CA . THR A 1 114 ? 18.654 -4.946 -20.601 1.00 92.38 114 THR A CA 1
ATOM 933 C C . THR A 1 114 ? 18.839 -6.107 -21.567 1.00 92.38 114 THR A C 1
ATOM 935 O O . THR A 1 114 ? 19.590 -7.033 -21.268 1.00 92.38 114 THR A O 1
ATOM 938 N N . GLY A 1 115 ? 18.189 -6.062 -22.730 1.00 88.94 115 GLY A N 1
ATOM 939 C CA . GLY A 1 115 ? 18.291 -7.110 -23.735 1.00 88.94 115 GLY A CA 1
ATOM 940 C C . GLY A 1 115 ? 17.805 -6.653 -25.101 1.00 88.94 115 GLY A C 1
ATOM 941 O O . GLY A 1 115 ? 16.865 -5.867 -25.205 1.00 88.94 115 GLY A O 1
ATOM 942 N N . VAL A 1 116 ? 18.456 -7.168 -26.140 1.00 89.81 116 VAL A N 1
ATOM 943 C CA . VAL A 1 116 ? 18.095 -6.953 -27.542 1.00 89.81 116 VAL A CA 1
ATOM 944 C C . VAL A 1 116 ? 18.168 -8.303 -28.248 1.00 89.81 116 VAL A C 1
ATOM 946 O O . VAL A 1 116 ? 19.257 -8.841 -28.453 1.00 89.81 116 VAL A O 1
ATOM 949 N N . SER A 1 117 ? 17.012 -8.859 -28.593 1.00 89.06 117 SER A N 1
ATOM 950 C CA . SER A 1 117 ? 16.892 -10.117 -29.329 1.00 89.06 117 SER A CA 1
ATOM 951 C C . SER A 1 117 ? 16.811 -9.811 -30.819 1.00 89.06 117 SER A C 1
ATOM 953 O O . SER A 1 117 ? 15.758 -9.454 -31.346 1.00 89.06 117 SER A O 1
ATOM 955 N N . MET A 1 118 ? 17.950 -9.912 -31.504 1.00 83.81 118 MET A N 1
ATOM 956 C CA . MET A 1 118 ? 18.057 -9.583 -32.932 1.00 83.81 118 MET A CA 1
ATOM 957 C C . MET A 1 118 ? 17.334 -10.591 -33.840 1.00 83.81 118 MET A C 1
ATOM 959 O O . MET A 1 118 ? 17.046 -10.284 -34.992 1.00 83.81 118 MET A O 1
ATOM 963 N N . ASP A 1 119 ? 17.065 -11.798 -33.343 1.00 81.75 119 ASP A N 1
ATOM 964 C CA . ASP A 1 119 ? 16.369 -12.871 -34.053 1.00 81.75 119 ASP A CA 1
ATOM 965 C C . ASP A 1 119 ? 14.847 -12.680 -34.073 1.00 81.75 119 ASP A C 1
ATOM 967 O O . ASP A 1 119 ? 14.210 -12.963 -35.087 1.00 81.75 119 ASP A O 1
ATOM 971 N N . THR A 1 120 ? 14.266 -12.179 -32.979 1.00 84.94 120 THR A N 1
ATOM 972 C CA . THR A 1 120 ? 12.819 -11.935 -32.855 1.00 84.94 120 THR A CA 1
ATOM 973 C C . THR A 1 120 ? 12.420 -10.475 -33.052 1.00 84.94 120 THR A C 1
ATOM 975 O O . THR A 1 120 ? 11.248 -10.195 -33.309 1.00 84.94 120 THR A O 1
ATOM 978 N N . GLY A 1 121 ? 13.374 -9.544 -32.974 1.00 85.50 121 GLY A N 1
ATOM 979 C CA . GLY A 1 121 ? 13.109 -8.107 -33.022 1.00 85.50 121 GLY A CA 1
ATOM 980 C C . GLY A 1 121 ? 12.614 -7.535 -31.687 1.00 85.50 121 GLY A C 1
ATOM 981 O O . GLY A 1 121 ? 11.983 -6.478 -31.680 1.00 85.50 121 GLY A O 1
ATOM 982 N N . GLU A 1 122 ? 12.857 -8.233 -30.572 1.00 91.62 122 GLU A N 1
ATOM 983 C CA . GLU A 1 122 ? 12.399 -7.827 -29.239 1.00 91.62 122 GLU A CA 1
ATOM 984 C C . GLU A 1 122 ? 13.444 -6.976 -28.506 1.00 91.62 122 GLU A C 1
ATOM 986 O O . GLU A 1 122 ? 14.616 -7.349 -28.407 1.00 91.62 122 GLU A O 1
ATOM 991 N N . ILE A 1 123 ? 13.009 -5.864 -27.909 1.00 93.00 123 ILE A N 1
ATOM 992 C CA . ILE A 1 123 ? 13.849 -5.006 -27.062 1.00 93.00 123 ILE A CA 1
ATOM 993 C C . ILE A 1 123 ? 13.299 -5.005 -25.638 1.00 93.00 123 ILE A C 1
ATOM 995 O O . ILE A 1 123 ? 12.113 -4.779 -25.419 1.00 93.00 123 ILE A O 1
ATOM 999 N N . SER A 1 124 ? 14.169 -5.222 -24.655 1.00 94.44 124 SER A N 1
ATOM 1000 C CA . SER A 1 124 ? 13.844 -5.154 -23.229 1.00 94.44 124 SER A CA 1
ATOM 1001 C C . SER A 1 124 ? 14.438 -3.900 -22.599 1.00 94.44 124 SER A C 1
ATOM 1003 O O . SER A 1 124 ? 15.651 -3.686 -22.641 1.00 94.44 124 SER A O 1
ATOM 1005 N N . VAL A 1 125 ? 13.579 -3.081 -21.997 1.00 94.44 125 VAL A N 1
ATOM 1006 C CA . VAL A 1 125 ? 13.933 -1.801 -21.380 1.00 94.44 125 VAL A CA 1
ATOM 1007 C C . VAL A 1 125 ? 13.518 -1.820 -19.915 1.00 94.44 125 VAL A C 1
ATOM 1009 O O . VAL A 1 125 ? 12.337 -1.919 -19.598 1.00 94.44 125 VAL A O 1
ATOM 1012 N N . GLU A 1 126 ? 14.479 -1.703 -19.008 1.00 94.50 126 GLU A N 1
ATOM 1013 C CA . GLU A 1 126 ? 14.236 -1.499 -17.583 1.00 94.50 126 GLU A CA 1
ATOM 1014 C C . GLU A 1 126 ? 14.175 -0.002 -17.279 1.00 94.50 126 GLU A C 1
ATOM 1016 O O . GLU A 1 126 ? 15.116 0.741 -17.566 1.00 94.50 126 GLU A O 1
ATOM 1021 N N . ILE A 1 127 ? 13.081 0.440 -16.660 1.00 93.00 127 ILE A N 1
ATOM 1022 C CA . ILE A 1 127 ? 12.933 1.811 -16.177 1.00 93.00 127 ILE A CA 1
ATOM 1023 C C . ILE A 1 127 ? 12.972 1.791 -14.653 1.00 93.00 127 ILE A C 1
ATOM 1025 O O . ILE A 1 127 ? 12.160 1.136 -14.001 1.00 93.00 127 ILE A O 1
ATOM 1029 N N . LYS A 1 128 ? 13.898 2.552 -14.075 1.00 91.31 128 LYS A N 1
ATOM 1030 C CA . LYS A 1 128 ? 13.974 2.799 -12.635 1.00 91.31 128 LYS A CA 1
ATOM 1031 C C . LYS A 1 128 ? 13.294 4.119 -12.315 1.00 91.31 128 LYS A C 1
ATOM 1033 O O . LYS A 1 128 ? 13.585 5.138 -12.938 1.00 91.31 128 LYS A O 1
ATOM 1038 N N . VAL A 1 129 ? 12.407 4.081 -11.333 1.00 90.25 129 VAL A N 1
ATOM 1039 C CA . VAL A 1 129 ? 11.691 5.250 -10.813 1.00 90.25 129 VAL A CA 1
ATOM 1040 C C . VAL A 1 129 ? 12.455 5.800 -9.611 1.00 90.25 129 VAL A C 1
ATOM 1042 O O . VAL A 1 129 ? 13.175 5.056 -8.950 1.00 90.25 129 VAL A O 1
ATOM 1045 N N . GLU A 1 130 ? 12.331 7.097 -9.366 1.00 87.44 130 GLU A N 1
ATOM 1046 C CA . GLU A 1 130 ? 12.955 7.776 -8.234 1.00 87.44 130 GLU A CA 1
ATOM 1047 C C . GLU A 1 130 ? 12.451 7.218 -6.893 1.00 87.44 130 GLU A C 1
ATOM 1049 O O . GLU A 1 130 ? 11.244 7.075 -6.678 1.00 87.44 130 GLU A O 1
ATOM 1054 N N . ASP A 1 131 ? 13.376 6.933 -5.970 1.00 79.12 131 ASP A N 1
ATOM 1055 C CA . ASP A 1 131 ? 13.052 6.326 -4.671 1.00 79.12 131 ASP A CA 1
ATOM 1056 C C . ASP A 1 131 ? 12.146 7.234 -3.823 1.00 79.12 131 ASP A C 1
ATOM 1058 O O . ASP A 1 131 ? 11.287 6.751 -3.086 1.00 79.12 131 ASP A O 1
ATOM 1062 N N . GLY A 1 132 ? 12.270 8.559 -3.968 1.00 81.25 132 GLY A N 1
ATOM 1063 C CA . GLY A 1 132 ? 11.394 9.524 -3.294 1.00 81.25 132 GLY A CA 1
ATOM 1064 C C . GLY A 1 132 ? 9.916 9.346 -3.656 1.00 81.25 132 GLY A C 1
ATOM 1065 O O . GLY A 1 132 ? 9.049 9.446 -2.788 1.00 81.25 132 GLY A O 1
ATOM 1066 N N . CYS A 1 133 ? 9.621 8.985 -4.908 1.00 83.81 133 CYS A N 1
ATOM 1067 C CA . CYS A 1 133 ? 8.250 8.788 -5.381 1.00 83.81 133 CYS A CA 1
ATOM 1068 C C . CYS A 1 133 ? 7.577 7.579 -4.749 1.00 83.81 133 CYS A C 1
ATOM 1070 O O . CYS A 1 133 ? 6.359 7.566 -4.591 1.00 83.81 133 CYS A O 1
ATOM 1072 N N . TYR A 1 134 ? 8.357 6.557 -4.400 1.00 84.88 134 TYR A N 1
ATOM 1073 C CA . TYR A 1 134 ? 7.834 5.385 -3.713 1.00 84.88 134 TYR A CA 1
ATOM 1074 C C . TYR A 1 134 ? 7.267 5.766 -2.338 1.00 84.88 134 TYR A C 1
ATOM 1076 O O . TYR A 1 134 ? 6.160 5.356 -1.991 1.00 84.88 134 TYR A O 1
ATOM 1084 N N . TYR A 1 135 ? 7.982 6.593 -1.575 1.00 85.88 135 TYR A N 1
ATOM 1085 C CA . TYR A 1 135 ? 7.545 7.024 -0.245 1.00 85.88 135 TYR A CA 1
ATOM 1086 C C . TYR A 1 135 ? 6.425 8.068 -0.288 1.00 85.88 135 TYR A C 1
ATOM 1088 O O . TYR A 1 135 ? 5.494 7.996 0.515 1.00 85.88 135 TYR A O 1
ATOM 1096 N N . GLU A 1 136 ? 6.463 8.987 -1.255 1.00 83.00 136 GLU A N 1
ATOM 1097 C CA . GLU A 1 136 ? 5.364 9.927 -1.513 1.00 83.00 136 GLU A CA 1
ATOM 1098 C C . GLU A 1 136 ? 4.065 9.169 -1.830 1.00 83.00 136 GLU A C 1
ATOM 1100 O O . GLU A 1 136 ? 3.047 9.375 -1.174 1.00 83.00 136 GLU A O 1
ATOM 1105 N N . MET A 1 137 ? 4.134 8.184 -2.730 1.00 83.94 137 MET A N 1
ATOM 1106 C CA . MET A 1 137 ? 3.009 7.304 -3.060 1.00 83.94 137 MET A CA 1
ATOM 1107 C C . MET A 1 137 ? 2.473 6.558 -1.835 1.00 83.94 137 MET A C 1
ATOM 1109 O O . MET A 1 137 ? 1.260 6.500 -1.619 1.00 83.94 137 MET A O 1
ATOM 1113 N N . LEU A 1 138 ? 3.358 5.983 -1.015 1.00 83.94 138 LEU A N 1
ATOM 1114 C CA . LEU A 1 138 ? 2.938 5.298 0.207 1.00 83.94 138 LEU A CA 1
ATOM 1115 C C . LEU A 1 138 ? 2.260 6.261 1.182 1.00 83.94 138 LEU A C 1
ATOM 1117 O O . LEU A 1 138 ? 1.302 5.871 1.856 1.00 83.94 138 LEU A O 1
ATOM 1121 N N . SER A 1 139 ? 2.727 7.505 1.240 1.00 87.56 139 SER A N 1
ATOM 1122 C CA . SER A 1 139 ? 2.127 8.529 2.087 1.00 87.56 139 SER A CA 1
ATOM 1123 C C . SER A 1 139 ? 0.711 8.872 1.637 1.00 87.56 139 SER A C 1
ATOM 1125 O O . SER A 1 139 ? -0.208 8.880 2.457 1.00 87.56 139 SER A O 1
ATOM 1127 N N . ASP A 1 140 ? 0.514 9.045 0.330 1.00 83.38 140 ASP A N 1
ATOM 1128 C CA . ASP A 1 140 ? -0.793 9.322 -0.269 1.00 83.38 140 ASP A CA 1
ATOM 1129 C C . ASP A 1 140 ? -1.785 8.168 -0.063 1.00 83.38 140 ASP A C 1
ATOM 1131 O O . ASP A 1 140 ? -2.952 8.397 0.262 1.00 83.38 140 ASP A O 1
ATOM 1135 N N . LEU A 1 141 ? -1.338 6.915 -0.208 1.00 81.94 141 LEU A N 1
ATOM 1136 C CA . LEU A 1 141 ? -2.201 5.742 -0.022 1.00 81.94 141 LEU A CA 1
ATOM 1137 C C . LEU A 1 141 ? -2.582 5.500 1.441 1.00 81.94 141 LEU A C 1
ATOM 1139 O O . LEU A 1 141 ? -3.692 5.046 1.720 1.00 81.94 141 LEU A O 1
ATOM 1143 N N . THR A 1 142 ? -1.659 5.743 2.371 1.00 83.81 142 THR A N 1
ATOM 1144 C CA . THR A 1 142 ? -1.870 5.456 3.800 1.00 83.81 142 THR A CA 1
ATOM 1145 C C . THR A 1 142 ? -2.408 6.651 4.583 1.00 83.81 142 THR A C 1
ATOM 1147 O O . THR A 1 142 ? -2.809 6.488 5.736 1.00 83.81 142 THR A O 1
ATOM 1150 N N . GLY A 1 143 ? -2.397 7.852 3.996 1.00 84.44 143 GLY A N 1
ATOM 1151 C CA . GLY A 1 143 ? -2.695 9.102 4.697 1.00 84.44 143 GLY A CA 1
ATOM 1152 C C . GLY A 1 143 ? -1.701 9.420 5.821 1.00 84.44 143 GLY A C 1
ATOM 1153 O O . GLY A 1 143 ? -2.017 10.202 6.715 1.00 84.44 143 GLY A O 1
ATOM 1154 N N . THR A 1 144 ? -0.527 8.782 5.820 1.00 86.69 144 THR A N 1
ATOM 1155 C CA . THR A 1 144 ? 0.506 8.921 6.852 1.00 86.69 144 THR A CA 1
ATOM 1156 C C . THR A 1 144 ? 1.783 9.433 6.209 1.00 86.69 144 THR A C 1
ATOM 1158 O O . THR A 1 144 ? 2.188 8.924 5.176 1.00 86.69 144 THR A O 1
ATOM 1161 N N . GLN A 1 145 ? 2.450 10.413 6.814 1.00 87.38 145 GLN A N 1
ATOM 1162 C CA . GLN A 1 145 ? 3.727 10.905 6.298 1.00 87.38 145 GLN A CA 1
ATOM 1163 C C . GLN A 1 145 ? 4.799 9.804 6.398 1.00 87.38 145 GLN A C 1
ATOM 1165 O O . GLN A 1 145 ? 5.206 9.432 7.499 1.00 87.38 145 GLN A O 1
ATOM 1170 N N . ILE A 1 146 ? 5.262 9.296 5.258 1.00 89.12 146 ILE A N 1
ATOM 1171 C CA . ILE A 1 146 ? 6.337 8.309 5.149 1.00 89.12 146 ILE A CA 1
ATOM 1172 C C . ILE A 1 146 ? 7.434 8.950 4.303 1.00 89.12 146 ILE A C 1
ATOM 1174 O O . ILE A 1 146 ? 7.260 9.135 3.104 1.00 89.12 146 ILE A O 1
ATOM 1178 N N . SER A 1 147 ? 8.563 9.301 4.919 1.00 85.19 147 SER A N 1
ATOM 1179 C CA . SER A 1 147 ? 9.665 9.989 4.223 1.00 85.19 147 SER A CA 1
ATOM 1180 C C . SER A 1 147 ? 10.811 9.046 3.843 1.00 85.19 147 SER A C 1
ATOM 1182 O O . SER A 1 147 ? 11.766 9.464 3.194 1.00 85.19 147 SER A O 1
ATOM 1184 N N . GLY A 1 148 ? 10.747 7.779 4.267 1.00 87.94 148 GLY A N 1
ATOM 1185 C CA . GLY A 1 148 ? 11.788 6.787 4.014 1.00 87.94 148 GLY A CA 1
ATOM 1186 C C . GLY A 1 148 ? 11.542 5.442 4.700 1.00 87.94 148 GLY A C 1
ATOM 1187 O O . GLY A 1 148 ? 10.493 5.207 5.304 1.00 87.94 148 GLY A O 1
ATOM 1188 N N . GLU A 1 149 ? 12.544 4.560 4.635 1.00 87.50 149 GLU A N 1
ATOM 1189 C CA . GLU A 1 1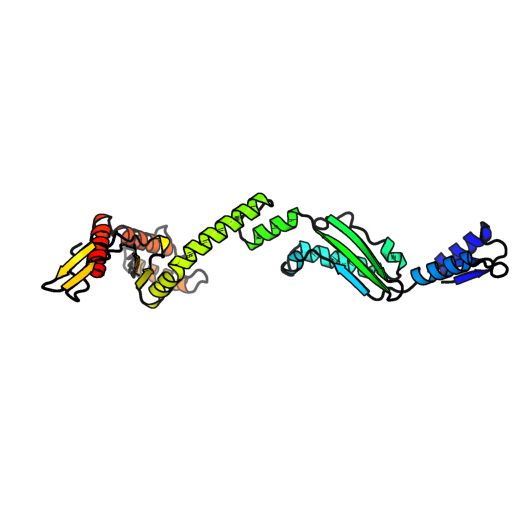49 ? 12.476 3.187 5.164 1.00 87.50 149 GLU A CA 1
ATOM 1190 C C . GLU A 1 149 ? 12.166 3.138 6.662 1.00 87.50 149 GLU A C 1
ATOM 1192 O O . GLU A 1 149 ? 11.364 2.318 7.109 1.00 87.50 149 GLU A O 1
ATOM 1197 N N . TYR A 1 150 ? 12.780 4.028 7.446 1.00 88.38 150 TYR A N 1
ATOM 1198 C CA . TYR A 1 150 ? 12.576 4.079 8.892 1.00 88.38 150 TYR A CA 1
ATOM 1199 C C . TYR A 1 150 ? 11.116 4.395 9.247 1.00 88.38 150 TYR A C 1
ATOM 1201 O O . TYR A 1 150 ? 10.498 3.676 10.038 1.00 88.38 150 TYR A O 1
ATOM 1209 N N . ASP A 1 151 ? 10.546 5.423 8.612 1.00 88.44 151 ASP A N 1
ATOM 1210 C CA . ASP A 1 151 ? 9.151 5.826 8.811 1.00 88.44 151 ASP A CA 1
ATOM 1211 C C . ASP A 1 151 ? 8.191 4.723 8.361 1.00 88.44 151 ASP A C 1
ATOM 1213 O O . ASP A 1 151 ? 7.196 4.444 9.035 1.00 88.44 151 ASP A O 1
ATOM 1217 N N . LEU A 1 152 ? 8.516 4.045 7.256 1.00 89.06 152 LEU A N 1
ATOM 1218 C CA . LEU A 1 152 ? 7.736 2.924 6.748 1.00 89.06 152 LEU A CA 1
ATOM 1219 C C . LEU A 1 152 ? 7.698 1.772 7.758 1.00 89.06 152 LEU A C 1
ATOM 1221 O O . LEU A 1 152 ? 6.617 1.305 8.117 1.00 89.06 152 LEU A O 1
ATOM 1225 N N . ILE A 1 153 ? 8.855 1.339 8.266 1.00 91.38 153 ILE A N 1
ATOM 1226 C CA . ILE A 1 153 ? 8.948 0.261 9.265 1.00 91.38 153 ILE A CA 1
ATOM 1227 C C . ILE A 1 153 ? 8.181 0.639 10.534 1.00 91.38 153 ILE A C 1
ATOM 1229 O O . ILE A 1 153 ? 7.444 -0.183 11.084 1.00 91.38 153 ILE A O 1
ATOM 1233 N N . HIS A 1 154 ? 8.327 1.881 10.998 1.00 90.38 154 HIS A N 1
ATOM 1234 C CA . HIS A 1 154 ? 7.619 2.369 12.175 1.00 90.38 154 HIS A CA 1
ATOM 1235 C C . HIS A 1 154 ? 6.098 2.346 11.973 1.00 90.38 154 HIS A C 1
ATOM 1237 O O . HIS A 1 154 ? 5.365 1.845 12.830 1.00 90.38 154 HIS A O 1
ATOM 1243 N N . THR A 1 155 ? 5.631 2.820 10.818 1.00 90.88 155 THR A N 1
ATOM 1244 C CA . THR A 1 155 ? 4.211 2.841 10.450 1.00 90.88 155 THR A CA 1
ATOM 1245 C C . THR A 1 155 ? 3.646 1.427 10.360 1.00 90.88 155 THR A C 1
ATOM 1247 O O . THR A 1 155 ? 2.636 1.135 10.996 1.00 90.88 155 THR A O 1
ATOM 1250 N N . VAL A 1 156 ? 4.329 0.512 9.666 1.00 91.50 156 VAL A N 1
ATOM 1251 C CA . VAL A 1 156 ? 3.910 -0.895 9.546 1.00 91.50 156 VAL A CA 1
ATOM 1252 C C . VAL A 1 156 ? 3.851 -1.572 10.914 1.00 91.50 156 VAL A C 1
ATOM 1254 O O . VAL A 1 156 ? 2.878 -2.262 11.215 1.00 91.50 156 VAL A O 1
ATOM 1257 N N . ARG A 1 157 ? 4.847 -1.348 11.780 1.00 92.19 157 ARG A N 1
ATOM 1258 C CA . ARG A 1 157 ? 4.848 -1.900 13.141 1.00 92.19 157 ARG A CA 1
ATOM 1259 C C . ARG A 1 157 ? 3.663 -1.385 13.954 1.00 92.19 157 ARG A C 1
ATOM 1261 O O . ARG A 1 157 ? 3.004 -2.170 14.630 1.00 92.19 157 ARG A O 1
ATOM 1268 N N . ASN A 1 158 ? 3.383 -0.087 13.884 1.00 91.19 158 ASN A N 1
ATOM 1269 C CA . ASN A 1 158 ? 2.262 0.512 14.604 1.00 91.19 158 ASN A CA 1
ATOM 1270 C C . ASN A 1 158 ? 0.918 0.000 14.083 1.00 91.19 158 ASN A C 1
ATOM 1272 O O . ASN A 1 158 ? 0.062 -0.363 14.885 1.00 91.19 158 ASN A O 1
ATOM 1276 N N . LEU A 1 159 ? 0.753 -0.109 12.763 1.00 90.69 159 LEU A N 1
ATOM 1277 C CA . LEU A 1 159 ? -0.445 -0.683 12.153 1.00 90.69 159 LEU A CA 1
ATOM 1278 C C . LEU A 1 159 ? -0.644 -2.146 12.558 1.00 90.69 159 LEU A C 1
ATOM 1280 O O . LEU A 1 159 ? -1.762 -2.527 12.882 1.00 90.69 159 LEU A O 1
ATOM 1284 N N . ALA A 1 160 ? 0.421 -2.950 12.612 1.00 92.25 160 ALA A N 1
ATOM 1285 C CA . ALA A 1 160 ? 0.338 -4.338 13.063 1.00 92.25 160 ALA A CA 1
ATOM 1286 C C . ALA A 1 160 ? -0.078 -4.448 14.542 1.00 92.25 160 ALA A C 1
ATOM 1288 O O . ALA A 1 160 ? -0.890 -5.305 14.894 1.00 92.25 160 ALA A O 1
ATOM 1289 N N . MET A 1 161 ? 0.436 -3.568 15.411 1.00 91.00 161 MET A N 1
ATOM 1290 C CA . MET A 1 161 ? 0.017 -3.511 16.818 1.00 91.00 161 MET A CA 1
ATOM 1291 C C . MET A 1 161 ? -1.459 -3.114 16.947 1.00 91.00 161 MET A C 1
ATOM 1293 O O . MET A 1 161 ? -2.226 -3.831 17.587 1.00 91.00 161 MET A O 1
ATOM 1297 N N . LEU A 1 162 ? -1.877 -2.040 16.271 1.00 90.88 162 LEU A N 1
ATOM 1298 C CA . LEU A 1 162 ? -3.268 -1.573 16.273 1.00 90.88 162 LEU A CA 1
ATOM 1299 C C . LEU A 1 162 ? -4.228 -2.602 15.672 1.00 90.88 162 LEU A C 1
ATOM 1301 O O . LEU A 1 162 ? -5.340 -2.765 16.163 1.00 90.88 162 LEU A O 1
ATOM 1305 N N . GLN A 1 163 ? -3.811 -3.319 14.628 1.00 91.19 163 GLN A N 1
ATOM 1306 C CA . GLN A 1 163 ? -4.603 -4.388 14.030 1.00 91.19 163 GLN A CA 1
ATOM 1307 C C . GLN A 1 163 ? -4.851 -5.512 15.035 1.00 91.19 163 GLN A C 1
ATOM 1309 O O . GLN A 1 163 ? -5.987 -5.963 15.161 1.00 91.19 163 GLN A O 1
ATOM 1314 N N . LYS A 1 164 ? -3.819 -5.927 15.780 1.00 87.00 164 LYS A N 1
ATOM 1315 C CA . LYS A 1 164 ? -3.940 -6.967 16.808 1.00 87.00 164 LYS A CA 1
ATOM 1316 C C . LYS A 1 164 ? -4.870 -6.540 17.947 1.00 87.00 164 LYS A C 1
ATOM 1318 O O . LYS A 1 164 ? -5.689 -7.336 18.400 1.00 87.00 164 LYS A O 1
ATOM 1323 N N . GLU A 1 165 ? -4.766 -5.291 18.397 1.00 85.19 165 GLU A N 1
ATOM 1324 C CA . GLU A 1 165 ? -5.675 -4.733 19.405 1.00 85.19 165 GLU A CA 1
ATOM 1325 C C . GLU A 1 165 ? -7.109 -4.610 18.878 1.00 85.19 165 GLU A C 1
ATOM 1327 O O . GLU A 1 165 ? -8.058 -4.945 19.578 1.00 85.19 165 GLU A O 1
ATOM 1332 N N . TYR A 1 166 ? -7.292 -4.183 17.628 1.00 88.69 166 TYR A N 1
ATOM 1333 C CA . TYR A 1 166 ? -8.615 -4.100 17.014 1.00 88.69 166 TYR A CA 1
ATOM 1334 C C . TYR A 1 166 ? -9.263 -5.478 16.858 1.00 88.69 166 TYR A C 1
ATOM 1336 O O . TYR A 1 166 ? -10.464 -5.628 17.078 1.00 88.69 166 TYR A O 1
ATOM 1344 N N . GLU A 1 167 ? -8.483 -6.494 16.493 1.00 86.44 167 GLU A N 1
ATOM 1345 C CA . GLU A 1 167 ? -8.970 -7.857 16.296 1.00 86.44 167 GLU A CA 1
ATOM 1346 C C . GLU A 1 167 ? -9.546 -8.459 17.584 1.00 86.44 167 GLU A C 1
ATOM 1348 O O . GLU A 1 167 ? -10.559 -9.153 17.518 1.00 86.44 167 GLU A O 1
ATOM 1353 N N . SER A 1 168 ? -8.999 -8.107 18.755 1.00 83.06 168 SER A N 1
ATOM 1354 C CA . SER A 1 168 ? -9.552 -8.555 20.041 1.00 83.06 168 SER A CA 1
ATOM 1355 C C . SER A 1 168 ? -10.936 -7.961 20.331 1.00 83.06 168 SER A C 1
ATOM 1357 O O . SER A 1 168 ? -11.784 -8.625 20.924 1.00 83.06 168 SER A O 1
ATOM 1359 N N . VAL A 1 169 ? -11.213 -6.736 19.869 1.00 89.94 169 VAL A N 1
ATOM 1360 C CA . VAL A 1 169 ? -12.468 -6.020 20.160 1.00 89.94 169 VAL A CA 1
ATOM 1361 C C . VAL A 1 169 ? -13.494 -6.047 19.025 1.00 89.94 169 VAL A C 1
ATOM 1363 O O . VAL A 1 169 ? -14.662 -5.709 19.238 1.00 89.94 169 VAL A O 1
ATOM 1366 N N . LYS A 1 170 ? -13.091 -6.439 17.813 1.00 91.56 170 LYS A N 1
ATOM 1367 C CA . LYS A 1 170 ? -13.895 -6.359 16.584 1.00 91.56 170 LYS A CA 1
ATOM 1368 C C . LYS A 1 170 ? -15.258 -7.045 16.711 1.00 91.56 170 LYS A C 1
ATOM 1370 O O . LYS A 1 170 ? -16.280 -6.446 16.362 1.00 91.56 170 LYS A O 1
ATOM 1375 N N . ASP A 1 171 ? -15.287 -8.268 17.231 1.00 89.56 171 ASP A N 1
ATOM 1376 C CA . ASP A 1 171 ? -16.520 -9.058 17.348 1.00 89.56 171 ASP A CA 1
ATOM 1377 C C . ASP A 1 171 ? -17.469 -8.491 18.412 1.00 89.56 171 ASP A C 1
ATOM 1379 O O . ASP A 1 171 ? -18.694 -8.465 18.226 1.00 89.56 171 ASP A O 1
ATOM 1383 N N . ALA A 1 172 ? -16.908 -7.959 19.503 1.00 91.69 172 ALA A N 1
ATOM 1384 C CA . ALA A 1 172 ? -17.673 -7.259 20.526 1.00 91.69 172 ALA A CA 1
ATOM 1385 C C . ALA A 1 172 ? -18.311 -5.991 19.946 1.00 91.69 172 ALA A C 1
ATOM 1387 O O . ALA A 1 172 ? -19.520 -5.805 20.074 1.00 91.69 172 ALA A O 1
ATOM 1388 N N . LEU A 1 173 ? -17.545 -5.170 19.221 1.00 91.69 173 LEU A N 1
ATOM 1389 C CA . LEU A 1 173 ? -18.053 -3.963 18.561 1.00 91.69 173 LEU A CA 1
ATOM 1390 C C . LEU A 1 173 ? -19.169 -4.273 17.555 1.00 91.69 173 LEU A C 1
ATOM 1392 O O . LEU A 1 173 ? -20.188 -3.576 17.526 1.00 91.69 173 LEU A O 1
ATOM 1396 N N . ALA A 1 174 ? -19.011 -5.322 16.744 1.00 92.31 174 ALA A N 1
ATOM 1397 C CA . ALA A 1 174 ? -20.053 -5.766 15.821 1.00 92.31 174 ALA A CA 1
ATOM 1398 C C . ALA A 1 174 ? -21.329 -6.193 16.573 1.00 92.31 174 ALA A C 1
ATOM 1400 O O . ALA A 1 174 ? -22.439 -5.795 16.205 1.00 92.31 174 ALA A O 1
ATOM 1401 N N . SER A 1 175 ? -21.170 -6.929 17.675 1.00 92.50 175 SER A N 1
ATOM 1402 C CA . SER A 1 175 ? -22.278 -7.385 18.520 1.00 92.50 175 SER A CA 1
ATOM 1403 C C . SER A 1 175 ? -23.028 -6.227 19.182 1.00 92.50 175 SER A C 1
ATOM 1405 O O . SER A 1 175 ? -24.258 -6.206 19.149 1.00 92.50 175 SER A O 1
ATOM 1407 N N . VAL A 1 176 ? -22.319 -5.215 19.693 1.00 93.94 176 VAL A N 1
ATOM 1408 C CA . VAL A 1 176 ? -22.922 -3.997 20.267 1.00 93.94 176 VAL A CA 1
ATOM 1409 C C . VAL A 1 176 ? -23.760 -3.260 19.234 1.00 93.94 176 VAL A C 1
ATOM 1411 O O . VAL A 1 176 ? -24.884 -2.848 19.522 1.00 93.94 176 VAL A O 1
ATOM 1414 N N . LYS A 1 177 ? -23.245 -3.113 18.009 1.00 90.56 177 LYS A N 1
ATOM 1415 C CA . LYS A 1 177 ? -23.966 -2.427 16.929 1.00 90.56 177 LYS A CA 1
ATOM 1416 C C . LYS A 1 177 ? -25.246 -3.162 16.529 1.00 90.56 177 LYS A C 1
ATOM 1418 O O . LYS A 1 177 ? -26.240 -2.508 16.225 1.00 90.56 177 LYS A O 1
ATOM 1423 N N . MET A 1 178 ? -25.256 -4.493 16.556 1.00 90.38 178 MET A N 1
ATOM 1424 C CA . MET A 1 178 ? -26.445 -5.274 16.194 1.00 90.38 178 MET A CA 1
ATOM 1425 C C . MET A 1 178 ? -27.431 -5.435 17.355 1.00 90.38 178 MET A C 1
ATOM 1427 O O . MET A 1 178 ? -28.613 -5.138 17.210 1.00 90.38 178 MET A O 1
ATOM 1431 N N . LYS A 1 179 ? -26.953 -5.903 18.510 1.00 91.81 179 LYS A N 1
ATOM 1432 C CA . LYS A 1 179 ? -27.783 -6.356 19.638 1.00 91.81 179 LYS A CA 1
ATOM 1433 C C . LYS A 1 179 ? -27.842 -5.357 20.795 1.00 91.81 179 LYS A C 1
ATOM 1435 O O . LYS A 1 179 ? -28.641 -5.535 21.703 1.00 91.81 179 LYS A O 1
ATOM 1440 N N . GLY A 1 180 ? -27.005 -4.320 20.779 1.00 87.12 180 GLY A N 1
ATOM 1441 C CA . GLY A 1 180 ? -26.876 -3.345 21.867 1.00 87.12 180 GLY A CA 1
ATOM 1442 C C . GLY A 1 180 ? -25.912 -3.758 22.983 1.00 87.12 180 GLY A C 1
ATOM 1443 O O . GLY A 1 180 ? -25.670 -2.966 23.888 1.00 87.12 180 GLY A O 1
ATOM 1444 N N . TYR A 1 181 ? -25.333 -4.959 22.906 1.00 89.81 181 TYR A N 1
ATOM 1445 C CA . TYR A 1 181 ? -24.401 -5.488 23.896 1.00 89.81 181 TYR A CA 1
ATOM 1446 C C . TYR A 1 181 ? -23.328 -6.348 23.227 1.00 89.81 181 TYR A C 1
ATOM 1448 O O . TYR A 1 181 ? -23.635 -7.147 22.337 1.00 89.81 181 TYR A O 1
ATOM 1456 N N . GLY A 1 182 ? -22.081 -6.208 23.660 1.00 90.62 182 GLY A N 1
ATOM 1457 C CA . GLY A 1 182 ? -20.972 -7.038 23.203 1.00 90.62 182 GLY A CA 1
ATOM 1458 C C . GLY A 1 182 ? -19.951 -7.237 24.304 1.00 90.62 182 GLY A C 1
ATOM 1459 O O . GLY A 1 182 ? -19.819 -6.412 25.207 1.00 90.62 182 GLY A O 1
ATOM 1460 N N . VAL A 1 183 ? -19.258 -8.366 24.235 1.00 89.38 183 VAL A N 1
ATOM 1461 C CA . VAL A 1 183 ? -18.312 -8.796 25.262 1.00 89.38 183 VAL A CA 1
ATOM 1462 C C . VAL A 1 183 ? -17.007 -9.156 24.584 1.00 89.38 183 VAL A C 1
ATOM 1464 O O . VAL A 1 183 ? -17.006 -9.919 23.619 1.00 89.38 183 VAL A O 1
ATOM 1467 N N . VAL A 1 184 ? -15.916 -8.606 25.099 1.00 90.25 184 VAL A N 1
ATOM 1468 C CA . VAL A 1 184 ? -14.558 -9.026 24.768 1.00 90.25 184 VAL A CA 1
ATOM 1469 C C . VAL A 1 184 ? -14.133 -10.020 25.834 1.00 90.25 184 VAL A C 1
ATOM 1471 O O . VAL A 1 184 ? -14.105 -9.696 27.026 1.00 90.25 184 VAL A O 1
ATOM 1474 N N . SER A 1 185 ? -13.861 -11.248 25.408 1.00 83.00 185 SER A N 1
ATOM 1475 C CA . SER A 1 185 ? -13.327 -12.283 26.286 1.00 83.00 185 SER A CA 1
ATOM 1476 C C . SER A 1 185 ? -11.831 -12.080 26.494 1.00 83.00 185 SER A C 1
ATOM 1478 O O . SER A 1 185 ? -11.130 -11.700 25.558 1.00 83.00 185 SER A O 1
ATOM 1480 N N . ALA A 1 186 ? -11.348 -12.387 27.699 1.00 83.94 186 ALA A N 1
ATOM 1481 C CA . ALA A 1 186 ? -9.920 -12.466 27.965 1.00 83.94 186 ALA A CA 1
ATOM 1482 C C . ALA A 1 186 ? -9.219 -13.418 26.995 1.00 83.94 186 ALA A C 1
ATOM 1484 O O . ALA A 1 186 ? -9.700 -14.513 26.682 1.00 83.94 186 ALA A O 1
ATOM 1485 N N . THR A 1 187 ? -8.029 -13.007 26.592 1.00 84.81 187 THR A N 1
ATOM 1486 C CA . THR A 1 187 ? -7.047 -13.871 25.947 1.00 84.81 187 THR A CA 1
ATOM 1487 C C . THR A 1 187 ? -6.455 -14.849 26.961 1.00 84.81 187 THR A C 1
ATOM 1489 O O . THR A 1 187 ? -6.512 -14.635 28.173 1.00 84.81 187 THR A O 1
ATOM 1492 N N . ARG A 1 188 ? -5.872 -15.955 26.484 1.00 83.56 188 ARG A N 1
ATOM 1493 C CA . ARG A 1 188 ? -5.273 -16.974 27.362 1.00 83.56 188 ARG A CA 1
ATOM 1494 C C . ARG A 1 188 ? -4.194 -16.379 28.268 1.00 83.56 188 ARG A C 1
ATOM 1496 O O . ARG A 1 188 ? -4.051 -16.814 29.405 1.00 83.56 188 ARG A O 1
ATOM 1503 N N . GLU A 1 189 ? -3.450 -15.409 27.757 1.00 85.38 189 GLU A N 1
ATOM 1504 C CA . GLU A 1 189 ? -2.371 -14.710 28.447 1.00 85.38 189 GLU A CA 1
ATOM 1505 C C . GLU A 1 189 ? -2.878 -13.830 29.604 1.00 85.38 189 GLU A C 1
ATOM 1507 O O . GLU A 1 189 ? -2.130 -13.553 30.539 1.00 85.38 189 GLU A O 1
ATOM 1512 N N . GLU A 1 190 ? -4.149 -13.422 29.568 1.00 84.75 190 GLU A N 1
ATOM 1513 C CA . GLU A 1 190 ? -4.799 -12.610 30.603 1.00 84.75 190 GLU A CA 1
ATOM 1514 C C . GLU A 1 190 ? -5.469 -13.458 31.697 1.00 84.75 190 GLU A C 1
ATOM 1516 O O . GLU A 1 190 ? -5.830 -12.929 32.750 1.00 84.75 190 GLU A O 1
ATOM 1521 N N . ILE A 1 191 ? -5.619 -14.771 31.481 1.00 89.62 191 ILE A N 1
ATOM 1522 C CA . ILE A 1 191 ? -6.196 -15.694 32.463 1.00 89.62 191 ILE A CA 1
ATOM 1523 C C . ILE A 1 191 ? -5.131 -16.061 33.500 1.00 89.62 191 ILE A C 1
ATOM 1525 O O . ILE A 1 191 ? -4.149 -16.745 33.204 1.00 89.62 191 ILE A O 1
ATOM 1529 N N . ARG A 1 192 ? -5.358 -15.667 34.753 1.00 87.94 192 ARG A N 1
ATOM 1530 C CA . ARG A 1 192 ? -4.548 -16.086 35.901 1.00 87.94 192 ARG A CA 1
ATOM 1531 C C . ARG A 1 192 ? -5.136 -17.350 36.502 1.00 87.94 192 ARG A C 1
ATOM 1533 O O . ARG A 1 192 ? -6.327 -17.393 36.798 1.00 87.94 192 ARG A O 1
ATOM 1540 N N . LEU A 1 193 ? -4.305 -18.373 36.676 1.00 89.12 193 LEU A N 1
ATOM 1541 C CA . LEU A 1 193 ? -4.692 -19.638 37.292 1.00 89.12 193 LEU A CA 1
ATOM 1542 C C . LEU A 1 193 ? -3.984 -19.765 38.643 1.00 89.12 193 LEU A C 1
ATOM 1544 O O . LEU A 1 193 ? -2.756 -19.719 38.690 1.00 89.12 193 LEU A O 1
ATOM 1548 N N . ASP A 1 194 ? -4.754 -19.916 39.716 1.00 89.69 194 ASP A N 1
ATOM 1549 C CA . ASP A 1 194 ? -4.213 -20.157 41.052 1.00 89.69 194 ASP A CA 1
ATOM 1550 C C . ASP A 1 194 ? -3.804 -21.626 41.212 1.00 89.69 194 ASP A C 1
ATOM 1552 O O . ASP A 1 194 ? -4.333 -22.520 40.537 1.00 89.69 194 ASP A O 1
ATOM 1556 N N . ASP A 1 195 ? -2.908 -21.884 42.167 1.00 89.81 195 ASP A N 1
ATOM 1557 C CA . ASP A 1 195 ? -2.503 -23.244 42.506 1.00 89.81 195 ASP A CA 1
ATOM 1558 C C . ASP A 1 195 ? -3.711 -24.105 42.929 1.00 89.81 195 ASP A C 1
ATOM 1560 O O . ASP A 1 195 ? -4.552 -23.674 43.730 1.00 89.81 195 ASP A O 1
ATOM 1564 N N . PRO A 1 196 ? -3.815 -25.348 42.424 1.00 89.88 196 PRO A N 1
ATOM 1565 C CA . PRO A 1 196 ? -4.914 -26.245 42.753 1.00 89.88 196 PRO A CA 1
ATOM 1566 C C . PRO A 1 196 ? -4.912 -26.618 44.241 1.00 89.88 196 PRO A C 1
ATOM 1568 O O . PRO A 1 196 ? -3.932 -27.145 44.765 1.00 89.88 196 PRO A O 1
ATOM 1571 N N . VAL A 1 197 ? -6.051 -26.432 44.913 1.00 90.00 197 VAL A N 1
ATOM 1572 C CA . VAL A 1 197 ? -6.208 -26.756 46.341 1.00 90.00 197 VAL A CA 1
ATOM 1573 C C . VAL A 1 197 ? -7.085 -27.991 46.513 1.00 90.00 197 VAL A C 1
ATOM 1575 O O . VAL A 1 197 ? -8.184 -28.069 45.962 1.00 90.00 197 VAL A O 1
ATOM 1578 N N . VAL A 1 198 ? -6.636 -28.964 47.309 1.00 89.81 198 VAL A N 1
ATOM 1579 C CA . VAL A 1 198 ? -7.448 -30.145 47.633 1.00 89.81 198 VAL A CA 1
ATOM 1580 C C . VAL A 1 198 ? -8.597 -29.740 48.551 1.00 89.81 198 VAL A C 1
ATOM 1582 O O . VAL A 1 198 ? -8.393 -29.153 49.612 1.00 89.81 198 VAL A O 1
ATOM 1585 N N . ILE A 1 199 ? -9.814 -30.099 48.159 1.00 90.12 199 ILE A N 1
ATOM 1586 C CA . ILE A 1 199 ? -11.025 -29.882 48.944 1.00 90.12 199 ILE A CA 1
ATOM 1587 C C . ILE A 1 199 ? -11.658 -31.218 49.317 1.00 90.12 199 ILE A C 1
ATOM 1589 O O . ILE A 1 199 ? -11.577 -32.199 48.577 1.00 90.12 199 ILE A O 1
ATOM 1593 N N . ARG A 1 200 ? -12.318 -31.262 50.474 1.00 86.50 200 ARG A N 1
ATOM 1594 C CA . ARG A 1 200 ? -13.073 -32.430 50.932 1.00 86.50 200 ARG A CA 1
ATOM 1595 C C . ARG A 1 200 ? -14.541 -32.059 51.068 1.00 86.50 200 ARG A C 1
ATOM 1597 O O . ARG A 1 200 ? -14.875 -31.129 51.796 1.00 86.50 200 ARG A O 1
ATOM 1604 N N . GLN A 1 201 ? -15.412 -32.810 50.402 1.00 80.12 201 GLN A N 1
ATOM 1605 C CA . GLN A 1 201 ? -16.860 -32.646 50.494 1.00 80.12 201 GLN A CA 1
ATOM 1606 C C . GLN A 1 201 ? -17.475 -33.982 50.927 1.00 80.12 201 GLN A C 1
ATOM 1608 O O . GLN A 1 201 ? -17.547 -34.947 50.163 1.00 80.12 201 GLN A O 1
ATOM 1613 N N . GLY A 1 202 ? -17.844 -34.069 52.209 1.00 86.69 202 GLY A N 1
ATOM 1614 C CA . GLY A 1 202 ? -18.268 -35.320 52.843 1.00 86.69 202 GLY A CA 1
ATOM 1615 C C . GLY A 1 202 ? -17.164 -36.387 52.816 1.00 86.69 202 GLY A C 1
ATOM 1616 O O . GLY A 1 202 ? -16.079 -36.196 53.373 1.00 86.69 202 GLY A O 1
ATOM 1617 N N . ASN A 1 203 ? -17.440 -37.513 52.151 1.00 89.75 203 ASN A N 1
ATOM 1618 C CA . ASN A 1 203 ? -16.504 -38.636 52.007 1.00 89.75 203 ASN A CA 1
ATOM 1619 C C . ASN A 1 203 ? -15.669 -38.608 50.714 1.00 89.75 203 ASN A C 1
ATOM 1621 O O . ASN A 1 203 ? -14.929 -39.553 50.454 1.00 89.75 203 ASN A O 1
ATOM 1625 N N . LYS A 1 204 ? -15.787 -37.558 49.891 1.00 86.69 204 LYS A N 1
ATOM 1626 C CA . LYS A 1 204 ? -15.051 -37.425 48.626 1.00 86.69 204 LYS A CA 1
ATOM 1627 C C . LYS A 1 204 ? -14.000 -36.319 48.716 1.00 86.69 204 LYS A C 1
ATOM 1629 O O . LYS A 1 204 ? -14.219 -35.297 49.369 1.00 86.69 204 LYS A O 1
ATOM 1634 N N . TYR A 1 205 ? -12.884 -36.534 48.027 1.00 90.19 205 TYR A N 1
ATOM 1635 C CA . TYR A 1 205 ? -11.835 -35.542 47.805 1.00 90.19 205 TYR A CA 1
ATOM 1636 C C . TYR A 1 205 ? -11.930 -35.027 46.371 1.00 90.19 205 TYR A C 1
ATOM 1638 O O . TYR A 1 205 ? -12.224 -35.791 45.452 1.00 90.19 205 TYR A O 1
ATOM 1646 N N . GLY A 1 206 ? -11.695 -33.735 46.195 1.00 89.62 206 GLY A N 1
ATOM 1647 C CA . GLY A 1 206 ? -11.651 -33.069 44.902 1.00 89.62 206 GLY A CA 1
ATOM 1648 C C . GLY A 1 206 ? -10.528 -32.044 44.863 1.00 89.62 206 GLY A C 1
ATOM 1649 O O . GLY A 1 206 ? -9.869 -31.783 45.869 1.00 89.62 206 GLY A O 1
ATOM 1650 N N . VAL A 1 207 ? -10.325 -31.451 43.694 1.00 90.31 207 VAL A N 1
ATOM 1651 C CA . VAL A 1 207 ? -9.364 -30.368 43.486 1.00 90.31 207 VAL A CA 1
ATOM 1652 C C . VAL A 1 207 ? -10.148 -29.129 43.082 1.00 90.31 207 VAL A C 1
ATOM 1654 O O . VAL A 1 207 ? -10.923 -29.167 42.128 1.00 90.31 207 VAL A O 1
ATOM 1657 N N . LYS A 1 208 ? -9.974 -28.041 43.828 1.00 89.19 208 LYS A N 1
ATOM 1658 C CA . LYS A 1 208 ? -10.506 -26.725 43.493 1.00 89.19 208 LYS A CA 1
ATOM 1659 C C . LYS A 1 208 ? -9.442 -25.976 42.705 1.00 89.19 208 LYS A C 1
ATOM 1661 O O . LYS A 1 208 ? -8.379 -25.676 43.239 1.00 89.19 208 LYS A O 1
ATOM 1666 N N . ILE A 1 209 ? -9.753 -25.683 41.450 1.00 90.31 209 ILE A N 1
ATOM 1667 C CA . ILE A 1 209 ? -8.943 -24.834 40.579 1.00 90.31 209 ILE A CA 1
ATOM 1668 C C . ILE A 1 209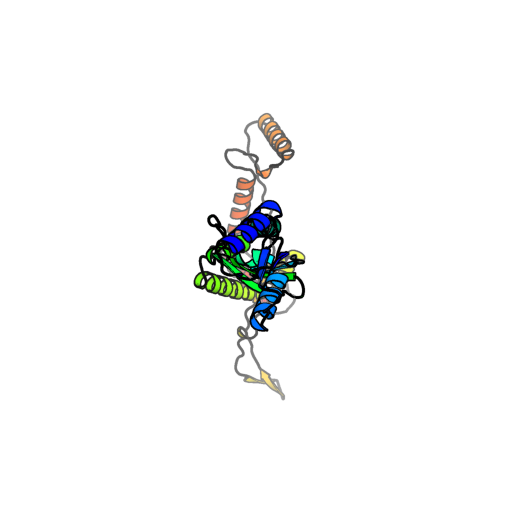 ? -9.672 -23.497 40.491 1.00 90.31 209 ILE A C 1
ATOM 1670 O O . ILE A 1 209 ? -10.871 -23.474 40.207 1.00 90.31 209 ILE A O 1
ATOM 1674 N N . ARG A 1 210 ? -8.976 -22.400 40.788 1.00 86.38 210 ARG A N 1
ATOM 1675 C CA . ARG A 1 210 ? -9.514 -21.046 40.656 1.00 86.38 210 ARG A CA 1
ATOM 1676 C C . ARG A 1 210 ? -8.794 -20.355 39.507 1.00 86.38 210 ARG A C 1
ATOM 1678 O O . ARG A 1 210 ? -7.576 -20.442 39.403 1.00 86.38 210 ARG A O 1
ATOM 1685 N N . SER A 1 211 ? -9.557 -19.691 38.652 1.00 87.19 211 SER A N 1
ATOM 1686 C CA . SER A 1 211 ? -9.026 -18.841 37.595 1.00 87.19 211 SER A CA 1
ATOM 1687 C C . SER A 1 211 ? -9.718 -17.488 37.628 1.00 87.19 211 SER A C 1
ATOM 1689 O O . SER A 1 211 ? -10.919 -17.420 37.892 1.00 87.19 211 SER A O 1
ATOM 1691 N N . GLU A 1 212 ? -8.972 -16.434 37.336 1.00 86.06 212 GLU A N 1
ATOM 1692 C CA . GLU A 1 212 ? -9.467 -15.067 37.213 1.00 86.06 212 GLU A CA 1
ATOM 1693 C C . GLU A 1 212 ? -9.089 -14.524 35.837 1.00 86.06 212 GLU A C 1
ATOM 1695 O O . GLU A 1 212 ? -7.969 -14.728 35.367 1.00 86.06 212 GLU A O 1
ATOM 1700 N N . ALA A 1 213 ? -10.032 -13.858 35.177 1.00 87.69 213 ALA A N 1
ATOM 1701 C CA . ALA A 1 213 ? -9.832 -13.299 33.851 1.00 87.69 213 ALA A CA 1
ATOM 1702 C C . ALA A 1 213 ? -10.651 -12.009 33.701 1.00 87.69 213 ALA A C 1
ATOM 1704 O O . ALA A 1 213 ? -11.806 -11.983 34.140 1.00 87.69 213 ALA A O 1
ATOM 1705 N N . PRO A 1 214 ? -10.092 -10.947 33.097 1.00 85.19 214 PRO A N 1
ATOM 1706 C CA . PRO A 1 214 ? -10.848 -9.733 32.824 1.00 85.19 214 PRO A CA 1
ATOM 1707 C C . PRO A 1 214 ? -11.884 -9.965 31.713 1.00 85.19 214 PRO A C 1
ATOM 1709 O O . PRO A 1 214 ? -11.667 -10.735 30.781 1.00 85.19 214 PRO A O 1
ATOM 1712 N N . SER A 1 215 ? -13.011 -9.262 31.773 1.00 85.00 215 SER A N 1
ATOM 1713 C CA . SER A 1 215 ? -13.957 -9.177 30.658 1.00 85.00 215 SER A CA 1
ATOM 1714 C C . SER A 1 215 ? -14.325 -7.722 30.408 1.00 85.00 215 SER A C 1
ATOM 1716 O O . SER A 1 215 ? -14.608 -6.969 31.342 1.00 85.00 215 SER A O 1
ATOM 1718 N N . ILE A 1 216 ? -14.323 -7.309 29.140 1.00 88.75 216 ILE A N 1
ATOM 1719 C CA . ILE A 1 216 ? -14.743 -5.957 28.757 1.00 88.75 216 ILE A CA 1
ATOM 1720 C C . ILE A 1 216 ? -16.145 -6.054 28.181 1.00 88.75 216 ILE A C 1
ATOM 1722 O O . ILE A 1 216 ? -16.389 -6.766 27.208 1.00 88.75 216 ILE A O 1
ATOM 1726 N N . HIS A 1 217 ? -17.066 -5.316 28.786 1.00 89.25 217 HIS A N 1
ATOM 1727 C CA . HIS A 1 217 ? -18.454 -5.256 28.359 1.00 89.25 217 HIS A CA 1
ATOM 1728 C C . HIS A 1 217 ? -18.719 -3.903 27.710 1.00 89.25 217 HIS A C 1
ATOM 1730 O O . HIS A 1 217 ? -18.455 -2.854 28.292 1.00 89.25 217 HIS A O 1
ATOM 1736 N N . MET A 1 218 ? -19.257 -3.936 26.498 1.00 90.38 218 MET A N 1
ATOM 1737 C CA . MET A 1 218 ? -19.642 -2.756 25.741 1.00 90.38 218 MET A CA 1
ATOM 1738 C C . MET A 1 218 ? -21.167 -2.701 25.649 1.00 90.38 218 MET A C 1
ATOM 1740 O O . MET A 1 218 ? -21.815 -3.698 25.320 1.00 90.38 218 MET A O 1
ATOM 1744 N N . ILE A 1 219 ? -21.743 -1.532 25.925 1.00 89.06 219 ILE A N 1
ATOM 1745 C CA . ILE A 1 219 ? -23.194 -1.323 25.973 1.00 89.06 219 ILE A CA 1
ATOM 1746 C C . ILE A 1 219 ? -23.545 -0.137 25.081 1.00 89.06 219 ILE A C 1
ATOM 1748 O O . ILE A 1 219 ? -22.967 0.941 25.218 1.00 89.06 219 ILE A O 1
ATOM 1752 N N . ARG A 1 220 ? -24.500 -0.320 24.165 1.00 88.12 220 ARG A N 1
ATOM 1753 C CA . ARG A 1 220 ? -25.044 0.784 23.368 1.00 88.12 220 ARG A CA 1
ATOM 1754 C C . ARG A 1 220 ? -26.126 1.500 24.168 1.00 88.12 220 ARG A C 1
ATOM 1756 O O . ARG A 1 220 ? -27.139 0.889 24.499 1.00 88.12 220 ARG A O 1
ATOM 1763 N N . ALA A 1 221 ? -25.949 2.797 24.388 1.00 84.62 221 ALA A N 1
ATOM 1764 C CA . ALA A 1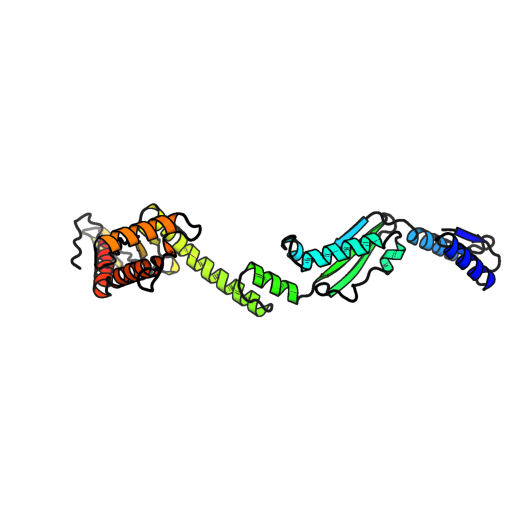 221 ? -26.981 3.682 24.915 1.00 84.62 221 ALA A CA 1
ATOM 1765 C C . ALA A 1 221 ? -27.470 4.627 23.811 1.00 84.62 221 ALA A C 1
ATOM 1767 O O . ALA A 1 221 ? -26.662 5.208 23.086 1.00 84.62 221 ALA A O 1
ATOM 1768 N N . ASN A 1 222 ? -28.788 4.780 23.690 1.00 82.44 222 ASN A N 1
ATOM 1769 C CA . ASN A 1 222 ? -29.384 5.784 22.815 1.00 82.44 222 ASN A CA 1
ATOM 1770 C C . ASN A 1 222 ? -29.588 7.062 23.627 1.00 82.44 222 ASN A C 1
ATOM 1772 O O . ASN A 1 222 ? -30.212 7.025 24.686 1.00 82.44 222 ASN A O 1
ATOM 1776 N N . ILE A 1 223 ? -29.052 8.175 23.137 1.00 81.75 223 ILE A N 1
ATOM 1777 C CA . ILE A 1 223 ? -29.153 9.472 23.802 1.00 81.75 223 ILE A CA 1
ATOM 1778 C C . ILE A 1 223 ? -30.135 10.314 23.010 1.00 81.75 223 ILE A C 1
ATOM 1780 O O . ILE A 1 223 ? -29.858 10.717 21.884 1.00 81.75 223 ILE A O 1
ATOM 1784 N N . GLU A 1 224 ? -31.289 10.564 23.608 1.00 80.06 224 GLU A N 1
ATOM 1785 C CA . GLU A 1 224 ? -32.282 11.474 23.056 1.00 80.06 224 GLU A CA 1
ATOM 1786 C C . GLU A 1 224 ? -31.976 12.874 23.571 1.00 80.06 224 GLU A C 1
ATOM 1788 O O . GLU A 1 224 ? -31.949 13.090 24.781 1.00 80.06 224 GLU A O 1
ATOM 1793 N N . THR A 1 225 ? -31.731 13.829 22.680 1.00 78.88 225 THR A N 1
ATOM 1794 C CA . THR A 1 225 ? -31.511 15.237 23.025 1.00 78.88 225 THR A CA 1
ATOM 1795 C C . THR A 1 225 ? -32.547 16.069 22.290 1.00 78.88 225 THR A C 1
ATOM 1797 O O . THR A 1 225 ? -32.644 15.995 21.070 1.00 78.88 225 THR A O 1
ATOM 1800 N N . GLU A 1 226 ? -33.305 16.866 23.037 1.00 79.38 226 GLU A N 1
ATOM 1801 C CA . GLU A 1 226 ? -34.250 17.832 22.490 1.00 79.38 226 GLU A CA 1
ATOM 1802 C C . GLU A 1 226 ? -33.658 19.236 22.632 1.00 79.38 226 GLU A C 1
ATOM 1804 O O . GLU A 1 226 ? -33.153 19.598 23.698 1.00 79.38 226 GLU A O 1
ATOM 1809 N N . ILE A 1 227 ? -33.717 20.017 21.553 1.00 76.62 227 ILE A N 1
ATOM 1810 C CA . ILE A 1 227 ? -33.362 21.436 21.553 1.00 76.62 227 ILE A CA 1
ATOM 1811 C C . ILE A 1 227 ? -34.629 22.260 21.319 1.00 76.62 227 ILE A C 1
ATOM 1813 O O . ILE A 1 227 ? -35.290 22.127 20.294 1.00 76.62 227 ILE A O 1
ATOM 1817 N N . ALA A 1 228 ? -34.965 23.120 22.278 1.00 79.31 228 ALA A N 1
ATOM 1818 C CA . ALA A 1 228 ? -36.115 24.015 22.198 1.00 79.31 228 ALA A CA 1
ATOM 1819 C C . ALA A 1 228 ? -35.623 25.472 22.117 1.00 79.31 228 ALA A C 1
ATOM 1821 O O . ALA A 1 228 ? -35.474 26.122 23.156 1.00 79.31 228 ALA A O 1
ATOM 1822 N N . PRO A 1 229 ? -35.302 25.995 20.915 1.00 73.12 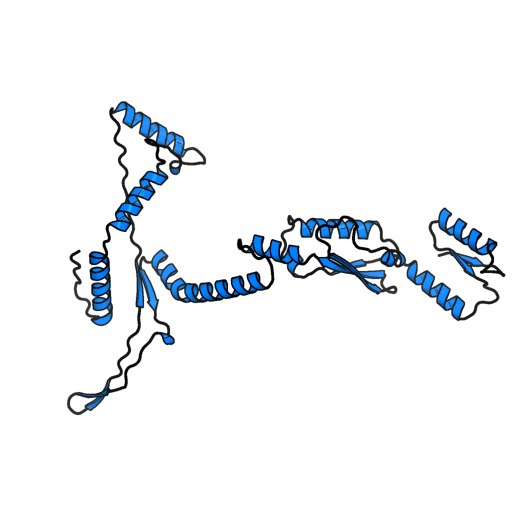229 PRO A N 1
ATOM 1823 C CA . PRO A 1 229 ? -34.889 27.385 20.762 1.00 73.12 229 PRO A CA 1
ATOM 1824 C C . PRO A 1 229 ? -36.038 28.315 21.164 1.00 73.12 229 PRO A C 1
ATOM 1826 O O . PRO A 1 229 ? -37.122 28.275 20.582 1.00 73.12 229 PRO A O 1
ATOM 1829 N N . ILE A 1 230 ? -35.801 29.160 22.168 1.00 79.38 230 ILE A N 1
ATOM 1830 C CA . ILE A 1 230 ? -36.807 30.104 22.659 1.00 79.38 230 ILE A CA 1
ATOM 1831 C C . ILE A 1 230 ? -36.708 31.394 21.845 1.00 79.38 230 ILE A C 1
ATOM 1833 O O . ILE A 1 230 ? -35.674 32.058 21.826 1.00 79.38 230 ILE A O 1
ATOM 1837 N N . VAL A 1 231 ? -37.810 31.759 21.197 1.00 80.25 231 VAL A N 1
ATOM 1838 C CA . VAL A 1 231 ? -37.994 33.030 20.483 1.00 80.25 231 VAL A CA 1
ATOM 1839 C C . VAL A 1 231 ? -39.102 33.845 21.150 1.00 80.25 231 VAL A C 1
ATOM 1841 O O . VAL A 1 231 ? -39.938 33.298 21.866 1.00 80.25 231 VAL A O 1
ATOM 1844 N N . GLY A 1 232 ? -39.096 35.163 20.949 1.00 84.25 232 GLY A N 1
ATOM 1845 C CA . GLY A 1 232 ? -39.960 36.082 21.691 1.00 84.25 232 GLY A CA 1
ATOM 1846 C C . GLY A 1 232 ? -41.444 35.997 21.321 1.00 84.25 232 GLY A C 1
ATOM 1847 O O . GLY A 1 232 ? -42.283 35.828 22.201 1.00 84.25 232 GLY A O 1
ATOM 1848 N N . SER A 1 233 ? -41.786 36.150 20.037 1.00 89.12 233 SER A N 1
ATOM 1849 C CA . SER A 1 233 ? -43.182 36.183 19.569 1.00 89.12 233 SER A CA 1
ATOM 1850 C C . SER A 1 233 ? -43.593 34.926 18.795 1.00 89.12 233 SER A C 1
ATOM 1852 O O . SER A 1 233 ? -42.763 34.236 18.205 1.00 89.12 233 SER A O 1
ATOM 1854 N N . GLU A 1 234 ? -44.902 34.649 18.735 1.00 89.00 234 GLU A N 1
ATOM 1855 C CA . GLU A 1 234 ? -45.450 33.530 17.949 1.00 89.00 234 GLU A CA 1
ATOM 1856 C C . GLU A 1 234 ? -45.076 33.638 16.462 1.00 89.00 234 GLU A C 1
ATOM 1858 O O . GLU A 1 234 ? -44.767 32.636 15.818 1.00 89.00 234 GLU A O 1
ATOM 1863 N N . GLN A 1 235 ? -45.054 34.861 15.923 1.00 86.94 235 GLN A N 1
ATOM 1864 C CA . GLN A 1 235 ? -44.645 35.091 14.541 1.00 86.94 235 GLN A CA 1
ATOM 1865 C C . GLN A 1 235 ? -43.174 34.710 14.329 1.00 86.94 235 GLN A C 1
ATOM 1867 O O . GLN A 1 235 ? -42.874 33.987 13.388 1.00 86.94 235 GLN A O 1
ATOM 1872 N N . GLN A 1 236 ? -42.280 35.083 15.253 1.00 82.75 236 GLN A N 1
ATOM 1873 C CA . GLN A 1 236 ? -40.866 34.691 15.195 1.00 82.75 236 GLN A CA 1
ATOM 1874 C C . GLN A 1 236 ? -40.675 33.170 15.277 1.00 82.75 236 GLN A C 1
ATOM 1876 O O . GLN A 1 236 ? -39.775 32.635 14.635 1.00 82.75 236 GLN A O 1
ATOM 1881 N N . ALA A 1 237 ? -41.523 32.459 16.027 1.00 85.19 237 ALA A N 1
ATOM 1882 C CA . ALA A 1 237 ? -41.492 30.995 16.079 1.00 85.19 237 ALA A CA 1
ATOM 1883 C C . ALA A 1 237 ? -41.894 30.370 14.743 1.00 85.19 237 ALA A C 1
ATOM 1885 O O . ALA A 1 237 ? -41.218 29.463 14.261 1.00 85.19 237 ALA A O 1
ATOM 1886 N N . LYS A 1 238 ? -42.956 30.885 14.112 1.00 87.44 238 LYS A N 1
ATOM 1887 C CA . LYS A 1 238 ? -43.385 30.437 12.779 1.00 87.44 238 LYS A CA 1
ATOM 1888 C C . LYS A 1 238 ? -42.324 30.726 11.720 1.00 87.44 238 LYS A C 1
ATOM 1890 O O . LYS A 1 238 ? -42.042 29.858 10.899 1.00 87.44 238 LYS A O 1
ATOM 1895 N N . ASP A 1 239 ? -41.707 31.901 11.774 1.00 85.38 239 ASP A N 1
ATOM 1896 C CA . ASP A 1 239 ? -40.648 32.292 10.845 1.00 85.38 239 ASP A CA 1
ATOM 1897 C C . ASP A 1 239 ? -39.409 31.394 11.007 1.00 85.38 239 ASP A C 1
ATOM 1899 O O . ASP A 1 239 ? -38.847 30.945 10.009 1.00 85.38 239 ASP A O 1
ATOM 1903 N N . LEU A 1 240 ? -39.035 31.038 12.244 1.00 83.88 240 LEU A N 1
ATOM 1904 C CA . LEU A 1 240 ? -37.939 30.102 12.516 1.00 83.88 240 LEU A CA 1
ATOM 1905 C C . LEU A 1 240 ? -38.233 28.693 11.978 1.00 83.88 240 LEU A C 1
ATOM 1907 O O . LEU A 1 240 ? -37.368 28.072 11.365 1.00 83.88 240 LEU A O 1
ATOM 1911 N N . VAL A 1 241 ? -39.457 28.194 12.166 1.00 86.19 241 VAL A N 1
ATOM 1912 C CA . VAL A 1 241 ? -39.879 26.894 11.620 1.00 86.19 241 VAL A CA 1
ATOM 1913 C C . VAL A 1 241 ? -39.819 26.900 10.091 1.00 86.19 241 VAL A C 1
ATOM 1915 O O . VAL A 1 241 ? -39.316 25.949 9.491 1.00 86.19 241 VAL A O 1
ATOM 1918 N N . ASN A 1 242 ? -40.296 27.969 9.451 1.00 85.88 242 ASN A N 1
ATOM 1919 C CA . ASN A 1 242 ? -40.234 28.109 7.996 1.00 85.88 242 ASN A CA 1
ATOM 1920 C C . ASN A 1 242 ? -38.785 28.144 7.499 1.00 85.88 242 ASN A C 1
ATOM 1922 O O . ASN A 1 242 ? -38.453 27.419 6.566 1.00 85.88 242 ASN A O 1
ATOM 1926 N N . TYR A 1 243 ? -37.918 28.901 8.173 1.00 84.75 243 TYR A N 1
ATOM 1927 C CA . TYR A 1 243 ? -36.493 28.986 7.860 1.00 84.75 243 TYR A CA 1
ATOM 1928 C C . TYR A 1 243 ? -35.792 27.617 7.924 1.00 84.75 243 TYR A C 1
ATOM 1930 O O . TYR A 1 243 ? -35.094 27.235 6.985 1.00 84.75 243 TYR A O 1
ATOM 1938 N N . ILE A 1 244 ? -36.042 26.828 8.977 1.00 85.25 244 ILE A N 1
ATOM 1939 C CA . ILE A 1 244 ? -35.492 25.466 9.114 1.00 85.25 244 ILE A CA 1
ATOM 1940 C C . ILE A 1 244 ? -36.013 24.544 7.999 1.00 85.25 244 ILE A C 1
ATOM 1942 O O . ILE A 1 244 ? -35.249 23.778 7.407 1.00 85.25 244 ILE A O 1
ATOM 1946 N N . ASN A 1 245 ? -37.308 24.622 7.681 1.00 86.56 245 ASN A N 1
ATOM 1947 C CA . ASN A 1 245 ? -37.926 23.805 6.633 1.00 86.56 245 ASN A CA 1
ATOM 1948 C C . ASN A 1 245 ? -37.438 24.163 5.221 1.00 86.56 245 ASN A C 1
ATOM 1950 O O . ASN A 1 245 ? -37.405 23.300 4.342 1.00 86.56 245 ASN A O 1
ATOM 1954 N N . GLU A 1 246 ? -37.080 25.423 4.977 1.00 84.50 246 GLU A N 1
ATOM 1955 C CA . GLU A 1 246 ? -36.457 25.848 3.723 1.00 84.50 246 GLU A CA 1
ATOM 1956 C C . GLU A 1 246 ? -35.012 25.354 3.626 1.00 84.50 246 GLU A C 1
ATOM 1958 O O . GLU A 1 246 ? -34.638 24.783 2.599 1.00 84.50 246 GLU A O 1
ATOM 1963 N N . ALA A 1 247 ? -34.233 25.467 4.706 1.00 81.81 247 ALA A N 1
ATOM 1964 C CA . ALA A 1 247 ? -32.866 24.950 4.771 1.00 81.81 247 ALA A CA 1
ATOM 1965 C C . ALA A 1 247 ? -32.798 23.425 4.566 1.00 81.81 247 ALA A C 1
ATOM 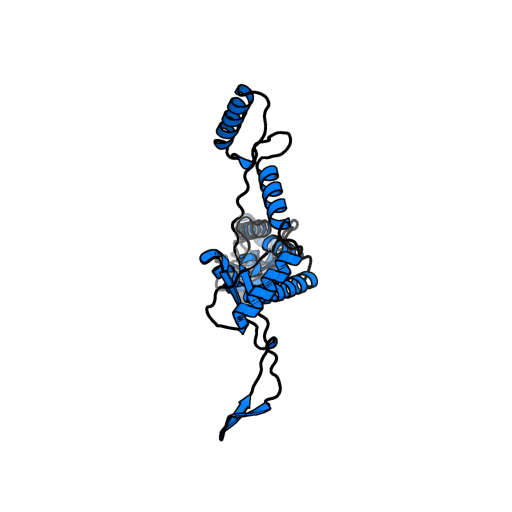1967 O O . ALA A 1 247 ? -31.892 22.930 3.894 1.00 81.81 247 ALA A O 1
ATOM 1968 N N . ALA A 1 248 ? -33.808 22.680 5.032 1.00 81.25 248 ALA A N 1
ATOM 1969 C CA . ALA A 1 248 ? -33.924 21.235 4.817 1.00 81.25 248 ALA A CA 1
ATOM 1970 C C . ALA A 1 248 ? -33.955 20.814 3.334 1.00 81.25 248 ALA A C 1
ATOM 1972 O O . ALA A 1 248 ? -33.659 19.663 3.020 1.00 81.25 248 ALA A O 1
ATOM 1973 N N . LYS A 1 249 ? -34.325 21.723 2.419 1.00 83.31 249 LYS A N 1
ATOM 1974 C CA . LYS A 1 249 ? -34.382 21.462 0.969 1.00 83.31 249 LYS A CA 1
ATOM 1975 C C . LYS A 1 249 ? -33.048 21.716 0.260 1.00 83.31 249 LYS A C 1
ATOM 1977 O O . LYS A 1 249 ? -32.939 21.435 -0.932 1.00 83.31 249 LYS A O 1
ATOM 1982 N N . SER A 1 250 ? -32.066 22.282 0.959 1.00 79.25 250 SER A N 1
ATOM 1983 C CA . SER A 1 250 ? -30.737 22.572 0.421 1.00 79.25 250 SER A CA 1
ATOM 1984 C C . SER A 1 250 ? -29.800 21.353 0.516 1.00 79.25 250 SER A C 1
ATOM 1986 O O . SER A 1 250 ? -30.057 20.456 1.322 1.00 79.25 250 SER A O 1
ATOM 1988 N N . PRO A 1 251 ? -28.701 21.308 -0.266 1.00 70.31 251 PRO A N 1
ATOM 1989 C CA . PRO A 1 251 ? -27.708 20.231 -0.189 1.00 70.31 251 PRO A CA 1
ATOM 1990 C C . PRO A 1 251 ? -27.039 20.112 1.189 1.00 70.31 251 PRO A C 1
ATOM 1992 O O . PRO A 1 251 ? -26.713 19.003 1.604 1.00 70.31 251 PRO A O 1
ATOM 1995 N N . ASP A 1 252 ? -26.877 21.236 1.897 1.00 66.94 252 ASP A N 1
ATOM 1996 C CA . ASP A 1 252 ? -26.287 21.303 3.243 1.00 66.94 252 ASP A CA 1
ATOM 1997 C C . ASP A 1 252 ? -27.271 20.874 4.354 1.00 66.94 252 ASP A C 1
ATOM 1999 O O . ASP A 1 252 ? -26.875 20.602 5.490 1.00 66.94 252 ASP A O 1
ATOM 2003 N N . GLY A 1 253 ? -28.564 20.754 4.027 1.00 81.12 253 GLY A N 1
ATOM 2004 C CA . GLY A 1 253 ? -29.610 20.255 4.917 1.00 81.12 253 GLY A CA 1
ATOM 2005 C C . GLY A 1 253 ? -29.863 21.115 6.164 1.00 81.12 253 GLY A C 1
ATOM 2006 O O . GLY A 1 253 ? -29.467 22.273 6.267 1.00 81.12 253 GLY A O 1
ATOM 2007 N N . VAL A 1 254 ? -30.561 20.532 7.145 1.00 80.81 254 VAL A N 1
ATOM 2008 C CA . VAL A 1 254 ? -30.931 21.215 8.403 1.00 80.81 254 VAL A CA 1
ATOM 2009 C C . VAL A 1 254 ? -29.705 21.514 9.277 1.00 80.81 254 VAL A C 1
ATOM 2011 O O . VAL A 1 254 ? -29.686 22.520 9.980 1.00 80.81 254 VAL A O 1
ATOM 2014 N N . TRP A 1 255 ? -28.666 20.681 9.214 1.00 82.69 255 TRP A N 1
ATOM 2015 C CA . TRP A 1 255 ? -27.505 20.731 10.108 1.00 82.69 255 TRP A CA 1
ATOM 2016 C C . TRP A 1 255 ? -26.714 22.041 10.032 1.00 82.69 255 TRP A C 1
ATOM 2018 O O . TRP A 1 255 ? -26.312 22.566 11.071 1.00 82.69 255 TRP A O 1
ATOM 2028 N N . GLY A 1 256 ? -26.577 22.610 8.829 1.00 78.88 256 GLY A N 1
ATOM 2029 C CA . GLY A 1 256 ? -25.885 23.884 8.602 1.00 78.88 256 GLY A CA 1
ATOM 2030 C C . GLY A 1 256 ? -26.685 25.131 8.995 1.00 78.88 256 GLY A C 1
ATOM 2031 O O . GLY A 1 256 ? -26.167 26.245 8.920 1.00 78.88 256 GLY A O 1
ATOM 2032 N N . THR A 1 257 ? -27.944 24.978 9.415 1.00 82.56 257 THR A N 1
ATOM 2033 C CA . THR A 1 257 ? -28.813 26.113 9.752 1.00 82.56 257 THR A CA 1
ATOM 2034 C C . THR A 1 257 ? -28.307 26.805 11.011 1.00 82.56 257 THR A C 1
ATOM 2036 O O . THR A 1 257 ? -28.168 26.172 12.058 1.00 82.56 257 THR A O 1
ATOM 2039 N N . ASN A 1 258 ? -28.055 28.110 10.927 1.00 81.00 258 ASN A N 1
ATOM 2040 C CA . ASN A 1 258 ? -27.576 28.898 12.056 1.00 81.00 258 ASN A CA 1
ATOM 2041 C C . ASN A 1 258 ? -28.756 29.463 12.859 1.00 81.00 258 ASN A C 1
ATOM 2043 O O . ASN A 1 258 ? -29.596 30.187 12.324 1.00 81.00 258 ASN A O 1
ATOM 2047 N N . ILE A 1 259 ? -28.808 29.140 14.149 1.00 80.31 259 ILE A N 1
ATOM 2048 C CA . ILE A 1 259 ? -29.820 29.597 15.097 1.00 80.31 259 ILE A CA 1
ATOM 2049 C C . ILE A 1 259 ? -29.088 30.221 16.292 1.00 80.31 259 ILE A C 1
ATOM 2051 O O . ILE A 1 259 ? -28.395 29.545 17.045 1.00 80.31 259 ILE A O 1
ATOM 2055 N N . PHE A 1 260 ? -29.245 31.536 16.470 1.00 77.25 260 PHE A N 1
ATOM 2056 C CA . PHE A 1 260 ? -28.612 32.319 17.547 1.00 77.25 260 PHE A CA 1
ATOM 2057 C C . PHE A 1 260 ? -27.074 32.260 17.592 1.00 77.25 260 PHE A C 1
ATOM 2059 O O . PHE A 1 260 ? -26.476 32.308 18.666 1.00 77.25 260 PHE A O 1
ATOM 2066 N N . GLY A 1 261 ? -26.422 32.201 16.429 1.00 79.31 261 GLY A N 1
ATOM 2067 C CA . GLY A 1 261 ? -24.960 32.236 16.334 1.00 79.31 261 GLY A CA 1
ATOM 2068 C C . GLY A 1 261 ? -24.283 30.878 16.524 1.00 79.31 261 GLY A C 1
ATOM 2069 O O . GLY A 1 261 ? -23.056 30.841 16.564 1.00 79.31 261 GLY A O 1
ATOM 2070 N N . LYS A 1 262 ? -25.061 29.791 16.613 1.00 85.00 262 LYS A N 1
ATOM 2071 C CA . LYS A 1 262 ? -24.598 28.400 16.554 1.00 85.00 262 LYS A CA 1
ATOM 2072 C C . LYS A 1 262 ? -25.358 27.629 15.483 1.00 85.00 262 LYS A C 1
ATOM 2074 O O . LYS A 1 262 ? -26.536 27.900 15.242 1.00 85.00 262 LYS A O 1
ATOM 2079 N N . SER A 1 263 ? -24.720 26.646 14.860 1.00 87.31 263 SER A N 1
ATOM 2080 C CA . SER A 1 263 ? -25.443 25.734 13.968 1.00 87.31 263 SER A CA 1
ATOM 2081 C C . SER A 1 263 ? -26.341 24.776 14.763 1.00 87.31 263 SER A C 1
ATOM 2083 O O . SER A 1 263 ? -26.113 24.511 15.947 1.00 87.31 263 SER A O 1
ATOM 2085 N N . ILE A 1 264 ? -27.372 24.224 14.118 1.00 84.31 264 ILE A N 1
ATOM 2086 C CA . ILE A 1 264 ? -28.180 23.150 14.716 1.00 84.31 264 ILE A CA 1
ATOM 2087 C C . ILE A 1 264 ? -27.293 21.959 15.099 1.00 84.31 264 ILE A C 1
ATOM 2089 O O . ILE A 1 264 ? -27.488 21.375 16.164 1.00 84.31 264 ILE A O 1
ATOM 2093 N N . GLU A 1 265 ? -26.299 21.623 14.273 1.00 84.81 265 GLU A N 1
ATOM 2094 C CA . GLU A 1 265 ? -25.326 20.573 14.583 1.00 84.81 265 GLU A CA 1
ATOM 2095 C C . GLU A 1 265 ? -24.580 20.845 15.893 1.00 84.81 265 GLU A C 1
ATOM 2097 O O . GLU A 1 265 ? -24.535 19.973 16.760 1.00 84.81 265 GLU A O 1
ATOM 2102 N N . GLU A 1 266 ? -24.067 22.061 16.087 1.00 85.56 266 GLU A N 1
ATOM 2103 C CA . GLU A 1 266 ? -23.380 22.451 17.322 1.00 85.56 266 GLU A CA 1
ATOM 2104 C C . GLU A 1 266 ? -24.299 22.342 18.544 1.00 85.56 266 GLU A C 1
ATOM 2106 O O . GLU A 1 266 ? -23.900 21.789 19.568 1.00 85.56 266 GLU A O 1
ATOM 2111 N N . LEU A 1 267 ? -25.550 22.804 18.434 1.00 84.94 267 LEU A N 1
ATOM 2112 C CA . LEU A 1 267 ? -26.529 22.733 19.524 1.00 84.94 267 LEU A CA 1
ATOM 2113 C C . LEU A 1 267 ? -26.859 21.284 19.915 1.00 84.94 267 LEU A C 1
ATOM 2115 O O . LEU A 1 267 ? -26.950 20.964 21.104 1.00 84.94 267 LEU A O 1
ATOM 2119 N N . VAL A 1 268 ? -27.018 20.396 18.930 1.00 85.12 268 VAL A N 1
ATOM 2120 C CA . VAL A 1 268 ? -27.277 18.969 19.168 1.00 85.12 268 VAL A CA 1
ATOM 2121 C C . VAL A 1 268 ? -26.046 18.287 19.766 1.00 85.12 268 VAL A C 1
ATOM 2123 O O . VAL A 1 268 ? -26.177 17.560 20.753 1.00 85.12 268 VAL A O 1
ATOM 2126 N N . MET A 1 269 ? -24.852 18.541 19.223 1.00 85.75 269 MET A N 1
ATOM 2127 C CA . MET A 1 269 ? -23.598 17.964 19.720 1.00 85.75 269 MET A CA 1
ATOM 2128 C C . MET A 1 269 ? -23.296 18.405 21.155 1.00 85.75 269 MET A C 1
ATOM 2130 O O . MET A 1 269 ? -22.909 17.570 21.975 1.00 85.75 269 MET A O 1
ATOM 2134 N N . ASP A 1 270 ? -23.529 19.676 21.489 1.00 84.94 270 ASP A N 1
ATOM 2135 C CA . ASP A 1 270 ? -23.401 20.196 22.854 1.00 84.94 270 ASP A CA 1
ATOM 2136 C C . ASP A 1 270 ? -24.378 19.488 23.806 1.00 84.94 270 ASP A C 1
ATOM 2138 O O . ASP A 1 270 ? -23.991 19.038 24.888 1.00 84.94 270 ASP A O 1
ATOM 2142 N N . GLY A 1 271 ? -25.641 19.321 23.397 1.00 83.38 271 GLY A N 1
ATOM 2143 C CA . GLY A 1 271 ? -26.645 18.627 24.203 1.00 83.38 271 GLY A CA 1
ATOM 2144 C C . GLY A 1 271 ? -26.329 17.141 24.418 1.00 83.38 271 GLY A C 1
ATOM 2145 O O . GLY A 1 271 ? -26.460 16.642 25.537 1.00 83.38 271 GLY A O 1
ATOM 2146 N N . VAL A 1 272 ? -25.848 16.438 23.385 1.00 84.12 272 VAL A N 1
ATOM 2147 C CA . VAL A 1 272 ? -25.389 15.042 23.498 1.00 84.12 272 VAL A CA 1
ATOM 2148 C C . VAL A 1 272 ? -24.173 14.939 24.420 1.00 84.12 272 VAL A C 1
ATOM 2150 O O . VAL A 1 272 ? -24.182 14.113 25.331 1.00 84.12 272 VAL A O 1
ATOM 2153 N N . ARG A 1 273 ? -23.152 15.791 24.245 1.00 82.25 273 ARG A N 1
ATOM 2154 C CA . ARG A 1 273 ? -21.951 15.803 25.102 1.00 82.25 273 ARG A CA 1
ATOM 2155 C C . ARG A 1 273 ? -22.300 16.021 26.568 1.00 82.25 273 ARG A C 1
ATOM 2157 O O . ARG A 1 273 ? -21.808 15.279 27.415 1.00 82.25 273 ARG A O 1
ATOM 2164 N N . ASN A 1 274 ? -23.184 16.974 26.859 1.00 82.44 274 ASN A N 1
ATOM 2165 C CA . ASN A 1 274 ? -23.640 17.236 28.221 1.00 82.44 274 ASN A CA 1
ATOM 2166 C C . ASN A 1 274 ? -24.332 16.010 28.833 1.00 82.44 274 ASN A C 1
ATOM 2168 O O . ASN A 1 274 ? -24.038 15.661 29.972 1.00 82.44 274 ASN A O 1
ATOM 2172 N N . LYS A 1 275 ? -25.194 15.311 28.081 1.00 79.50 275 LYS A N 1
ATOM 2173 C CA . LYS A 1 275 ? -25.861 14.091 28.571 1.00 79.50 275 LYS A CA 1
ATOM 2174 C C . LYS A 1 275 ? -24.902 12.918 28.772 1.00 79.50 275 LYS A C 1
ATOM 2176 O O . LYS A 1 275 ? -25.056 12.194 29.749 1.00 79.50 275 LYS A O 1
ATOM 2181 N N . ILE A 1 276 ? -23.906 12.741 27.899 1.00 77.44 276 ILE A N 1
ATOM 2182 C CA . ILE A 1 276 ? -22.857 11.720 28.083 1.00 77.44 276 ILE A CA 1
ATOM 2183 C C . ILE A 1 276 ? -22.065 12.002 29.363 1.00 77.44 276 ILE A C 1
ATOM 2185 O O . ILE A 1 276 ? -21.843 11.095 30.162 1.00 77.44 276 ILE A O 1
ATOM 2189 N N . ALA A 1 277 ? -21.682 13.262 29.579 1.00 73.06 277 ALA A N 1
ATOM 2190 C CA . ALA A 1 277 ? -20.901 13.679 30.739 1.00 73.06 277 ALA A CA 1
ATOM 2191 C C . ALA A 1 277 ? -21.668 13.581 32.074 1.00 73.06 277 ALA A C 1
ATOM 2193 O O . ALA A 1 277 ? -21.041 13.606 33.130 1.00 73.06 277 ALA A O 1
ATOM 2194 N N . MET A 1 278 ? -23.003 13.451 32.056 1.00 69.06 278 MET A N 1
ATOM 2195 C CA . MET A 1 278 ? -23.800 13.283 33.280 1.00 69.06 278 MET A CA 1
ATOM 2196 C C . MET A 1 278 ? -23.624 11.915 33.951 1.00 69.06 278 MET A C 1
ATOM 2198 O O . MET A 1 278 ? -23.944 11.794 35.133 1.00 69.06 278 MET A O 1
ATOM 2202 N N . ILE A 1 279 ? -23.103 10.893 33.257 1.00 70.94 279 ILE A N 1
ATOM 2203 C CA . ILE A 1 279 ? -22.679 9.653 33.921 1.00 70.94 279 ILE A CA 1
ATOM 2204 C C . ILE A 1 279 ? -21.357 9.939 34.649 1.00 70.94 279 ILE A C 1
ATOM 2206 O O . ILE A 1 279 ? -20.269 9.777 34.097 1.00 70.94 279 ILE A O 1
ATOM 2210 N N . GLY A 1 280 ? -21.468 10.402 35.895 1.00 76.31 280 GLY A N 1
ATOM 2211 C CA . GLY A 1 280 ? -20.322 10.659 36.764 1.00 76.31 280 GLY A CA 1
ATOM 2212 C C . GLY A 1 280 ? -19.623 9.375 37.215 1.00 76.31 280 GLY A C 1
ATOM 2213 O O . GLY A 1 280 ? -20.214 8.291 37.199 1.00 76.31 280 GLY A O 1
ATOM 2214 N N . ASP A 1 281 ? -18.378 9.508 37.671 1.00 80.12 281 ASP A N 1
ATOM 2215 C CA . ASP A 1 281 ? -17.503 8.389 38.054 1.00 80.12 281 ASP A CA 1
ATOM 2216 C C . ASP A 1 281 ? -18.150 7.435 39.074 1.00 80.12 281 ASP A C 1
ATOM 2218 O O . ASP A 1 281 ? -18.021 6.217 38.966 1.00 80.12 281 ASP A O 1
ATOM 2222 N N . GLU A 1 282 ? -18.925 7.963 40.029 1.00 82.94 282 GLU A N 1
ATOM 2223 C CA . GLU A 1 282 ? -19.636 7.149 41.024 1.00 82.94 282 GLU A CA 1
ATOM 2224 C C . GLU A 1 282 ? -20.688 6.231 40.376 1.00 82.94 282 GLU A C 1
ATOM 2226 O O . GLU A 1 282 ? -20.825 5.063 40.741 1.00 82.94 282 GLU A O 1
ATOM 2231 N N . SER A 1 283 ? -21.414 6.737 39.373 1.00 82.00 283 SER A N 1
ATOM 2232 C CA . SER A 1 283 ? -22.406 5.956 38.624 1.00 82.00 283 SER A CA 1
ATOM 2233 C C . SER A 1 283 ? -21.732 4.875 37.778 1.00 82.00 283 SER A C 1
ATOM 2235 O O . SER A 1 283 ? -22.227 3.750 37.708 1.00 82.00 283 SER A O 1
ATOM 2237 N N . GLN A 1 284 ? -20.582 5.196 37.172 1.00 80.88 284 GLN A N 1
ATOM 2238 C CA . GLN A 1 284 ? -19.776 4.242 36.402 1.00 80.88 284 GLN A CA 1
ATOM 2239 C C . GLN A 1 284 ? -19.263 3.105 37.290 1.00 80.88 284 GLN A C 1
ATOM 2241 O O . GLN A 1 284 ? -19.413 1.938 36.929 1.00 80.88 284 GLN A O 1
ATOM 2246 N N . ALA A 1 285 ? -18.744 3.430 38.478 1.00 84.88 285 ALA A N 1
ATOM 2247 C CA . ALA A 1 285 ? -18.279 2.443 39.449 1.00 84.88 285 ALA A CA 1
ATOM 2248 C C . ALA A 1 285 ? -19.420 1.525 39.921 1.00 84.88 285 ALA A C 1
ATOM 2250 O O . ALA A 1 285 ? -19.284 0.303 39.885 1.00 84.88 285 ALA A O 1
ATOM 2251 N N . LYS A 1 286 ? -20.592 2.085 40.268 1.00 85.62 286 LYS A N 1
ATOM 2252 C CA . LYS A 1 286 ? -21.779 1.286 40.637 1.00 85.62 286 LYS A CA 1
ATOM 2253 C C . LYS A 1 286 ? -22.215 0.345 39.507 1.00 85.62 286 LYS A C 1
ATOM 2255 O O . LYS A 1 286 ? -22.570 -0.807 39.773 1.00 85.62 286 LYS A O 1
ATOM 2260 N N . LEU A 1 287 ? -22.194 0.810 38.255 1.00 84.31 287 LEU A N 1
ATOM 2261 C CA . LEU A 1 287 ? -22.511 -0.008 37.077 1.00 84.31 287 LEU A CA 1
ATOM 2262 C C . LEU A 1 287 ? -21.496 -1.144 36.887 1.00 84.31 287 LEU A C 1
ATOM 2264 O O . LEU A 1 287 ? -21.901 -2.284 36.650 1.00 84.31 287 LEU A O 1
ATOM 2268 N N . GLN A 1 288 ? -20.202 -0.854 37.035 1.00 85.00 288 GLN A N 1
ATOM 2269 C CA . GLN A 1 288 ? -19.128 -1.842 36.940 1.00 85.00 288 GLN A CA 1
ATOM 2270 C C . GLN A 1 288 ? -19.251 -2.921 38.024 1.00 85.00 288 GLN A C 1
ATOM 2272 O O . GLN A 1 288 ? -19.293 -4.107 37.694 1.00 85.00 288 GLN A O 1
ATOM 2277 N N . ASP A 1 289 ? -19.384 -2.525 39.292 1.00 85.50 289 ASP A N 1
ATOM 2278 C CA . ASP A 1 289 ? -19.546 -3.443 40.429 1.00 85.50 289 ASP A CA 1
ATOM 2279 C C . ASP A 1 289 ? -20.769 -4.341 40.252 1.00 85.50 289 ASP A C 1
ATOM 2281 O O . ASP A 1 289 ? -20.748 -5.540 40.543 1.00 85.50 289 ASP A O 1
ATOM 2285 N N . THR A 1 290 ? -21.861 -3.757 39.759 1.00 85.31 290 THR A N 1
ATOM 2286 C CA . THR A 1 290 ? -23.087 -4.501 39.491 1.00 85.31 290 THR A CA 1
ATOM 2287 C C . THR A 1 290 ? -22.874 -5.530 38.385 1.00 85.31 290 THR A C 1
ATOM 2289 O O . THR A 1 290 ? -23.274 -6.683 38.543 1.00 85.31 290 THR A O 1
ATOM 2292 N N . MET A 1 291 ? -22.216 -5.150 37.286 1.00 84.50 291 MET A N 1
ATOM 2293 C CA . MET A 1 291 ? -21.897 -6.078 36.201 1.00 84.50 291 MET A CA 1
ATOM 2294 C C . MET A 1 291 ? -20.996 -7.216 36.693 1.00 84.50 291 MET A C 1
ATOM 2296 O O . MET A 1 291 ? -21.248 -8.378 36.381 1.00 84.50 291 MET A O 1
ATOM 2300 N N . GLN A 1 292 ? -20.003 -6.910 37.532 1.00 83.75 292 GLN A N 1
ATOM 2301 C CA . GLN A 1 292 ? -19.117 -7.912 38.120 1.00 83.75 292 GLN A CA 1
ATOM 2302 C C . GLN A 1 292 ? -19.882 -8.905 39.008 1.00 83.75 292 GLN A C 1
ATOM 2304 O O . GLN A 1 292 ? -19.642 -10.111 38.931 1.00 83.75 292 GLN A O 1
ATOM 2309 N N . LYS A 1 293 ? -20.839 -8.430 39.816 1.00 84.00 293 LYS A N 1
ATOM 2310 C CA . LYS A 1 293 ? -21.726 -9.304 40.604 1.00 84.00 293 LYS A CA 1
ATOM 2311 C C . LYS A 1 293 ? -22.597 -10.184 39.710 1.00 84.00 293 LYS A C 1
ATOM 2313 O O . LYS A 1 293 ? -22.681 -11.380 39.956 1.00 84.00 293 LYS A O 1
ATOM 2318 N N . ILE A 1 294 ? -23.193 -9.627 38.651 1.00 82.81 294 ILE A N 1
ATOM 2319 C CA . ILE A 1 294 ? -24.024 -10.387 37.698 1.00 82.81 294 ILE A CA 1
ATOM 2320 C C . ILE A 1 294 ? -23.228 -11.535 37.066 1.00 82.81 294 ILE A C 1
ATOM 2322 O O . ILE A 1 294 ? -23.719 -12.662 37.006 1.00 82.81 294 ILE A O 1
ATOM 2326 N N . VAL A 1 295 ? -22.003 -11.257 36.610 1.00 81.00 295 VAL A N 1
ATOM 2327 C CA . VAL A 1 295 ? -21.145 -12.254 35.954 1.00 81.00 295 VAL A CA 1
ATOM 2328 C C . VAL A 1 295 ? -20.708 -13.353 36.930 1.00 81.00 295 VAL A C 1
ATOM 2330 O O . VAL A 1 295 ? -20.679 -14.521 36.548 1.00 81.00 295 VAL A O 1
ATOM 2333 N N . ASN A 1 296 ? -20.412 -13.007 38.186 1.00 79.94 296 ASN A N 1
ATOM 2334 C CA . ASN A 1 296 ? -19.916 -13.967 39.176 1.00 79.94 296 ASN A CA 1
ATOM 2335 C C . ASN A 1 296 ? -21.019 -14.793 39.851 1.00 79.94 296 ASN A C 1
ATOM 2337 O O . ASN A 1 296 ? -20.811 -15.978 40.112 1.00 79.94 296 ASN A O 1
ATOM 2341 N N . ASP A 1 297 ? -22.178 -14.196 40.137 1.00 76.56 297 ASP A N 1
ATOM 2342 C CA . ASP A 1 297 ? -23.175 -14.829 41.005 1.00 76.56 297 ASP A CA 1
ATOM 2343 C C . ASP A 1 297 ? -24.244 -15.637 40.252 1.00 76.56 297 ASP A C 1
ATOM 2345 O O . ASP A 1 297 ? -24.958 -16.397 40.900 1.00 76.56 297 ASP A O 1
ATOM 2349 N N . SER A 1 298 ? -24.330 -15.547 38.914 1.00 57.16 298 SER A N 1
ATOM 2350 C CA . SER A 1 298 ? -25.142 -16.351 37.955 1.00 57.16 298 SER A CA 1
ATOM 2351 C C . SER A 1 298 ? -26.603 -16.700 38.314 1.00 57.16 298 SER A C 1
ATOM 2353 O O . SER A 1 298 ? -27.283 -17.409 37.573 1.00 57.16 298 SER A O 1
ATOM 2355 N N . ASN A 1 299 ? -27.128 -16.209 39.429 1.00 55.84 299 ASN A N 1
ATOM 2356 C CA . ASN A 1 299 ? -28.485 -16.447 39.868 1.00 55.84 299 ASN A CA 1
ATOM 2357 C C . ASN A 1 299 ? -29.347 -15.377 39.215 1.00 55.84 299 ASN A C 1
ATOM 2359 O O . ASN A 1 299 ? -29.142 -14.192 39.465 1.00 55.84 299 ASN A O 1
ATOM 2363 N N . GLY A 1 300 ? -30.300 -15.797 38.379 1.00 56.66 300 GLY A N 1
ATOM 2364 C CA . GLY A 1 300 ? -31.241 -14.947 37.636 1.00 56.66 300 GLY A CA 1
ATOM 2365 C C . GLY A 1 300 ? -32.230 -14.160 38.508 1.00 56.66 300 GLY A C 1
ATOM 2366 O O . GLY A 1 300 ? -33.422 -14.125 38.216 1.00 56.66 300 GLY A O 1
ATOM 2367 N N . GLY A 1 301 ? -31.754 -13.575 39.604 1.00 64.19 301 GLY A N 1
ATOM 2368 C CA . GLY A 1 301 ? -32.476 -12.642 40.446 1.00 64.19 301 GLY A CA 1
ATOM 2369 C C . GLY A 1 301 ? -32.508 -11.238 39.845 1.00 64.19 301 GLY A C 1
ATOM 2370 O O . GLY A 1 301 ? -31.777 -10.898 38.916 1.00 64.19 301 GLY A O 1
ATOM 2371 N N . MET A 1 302 ? -33.384 -10.408 40.400 1.00 70.62 302 MET A N 1
ATOM 2372 C CA . MET A 1 302 ? -33.492 -9.001 40.038 1.00 70.62 302 MET A CA 1
ATOM 2373 C C . MET A 1 302 ? -32.284 -8.233 40.572 1.00 70.62 302 MET A C 1
ATOM 2375 O O . MET A 1 302 ? -31.983 -8.292 41.763 1.00 70.62 302 MET A O 1
ATOM 2379 N N . VAL A 1 303 ? -31.630 -7.477 39.698 1.00 69.25 303 VAL A N 1
ATOM 2380 C CA . VAL A 1 303 ? -30.543 -6.579 40.077 1.00 69.25 303 VAL A CA 1
ATOM 2381 C C . VAL A 1 303 ? -31.045 -5.149 39.954 1.00 69.25 303 VAL A C 1
ATOM 2383 O O . VAL A 1 303 ? -31.383 -4.693 38.865 1.00 69.25 303 VAL A O 1
ATOM 2386 N N . CYS A 1 304 ? -31.150 -4.459 41.089 1.00 73.44 304 CYS A N 1
ATOM 2387 C CA . CYS A 1 304 ? -31.569 -3.064 41.147 1.00 73.44 304 CYS A CA 1
ATOM 2388 C C . CYS A 1 304 ? -30.334 -2.180 41.326 1.00 73.44 304 CYS A C 1
ATOM 2390 O O . CYS A 1 304 ? -29.594 -2.340 42.297 1.00 73.44 304 CYS A O 1
ATOM 2392 N N . ILE A 1 305 ? -30.118 -1.263 40.383 1.00 71.88 305 ILE A N 1
ATOM 2393 C CA . ILE A 1 305 ? -29.057 -0.257 40.452 1.00 71.88 305 ILE A CA 1
ATOM 2394 C C . ILE A 1 305 ? -29.705 1.050 40.886 1.00 71.88 305 ILE A C 1
ATOM 2396 O O . ILE A 1 305 ? -30.575 1.571 40.190 1.00 71.88 305 ILE A O 1
ATOM 2400 N N . ILE A 1 306 ? -29.287 1.560 42.040 1.00 71.88 306 ILE A N 1
ATOM 2401 C CA . ILE A 1 306 ? -29.685 2.878 42.531 1.00 71.88 306 ILE A CA 1
ATOM 2402 C C . ILE A 1 306 ? -28.504 3.803 42.255 1.00 71.88 306 ILE A C 1
ATOM 2404 O O . ILE A 1 306 ? -27.456 3.676 42.896 1.00 71.88 306 ILE A O 1
ATOM 2408 N N . ILE A 1 307 ? -28.663 4.651 41.238 1.00 64.62 307 ILE A N 1
ATOM 2409 C CA . ILE A 1 307 ? -27.651 5.617 40.803 1.00 64.62 307 ILE A CA 1
ATOM 2410 C C . ILE A 1 307 ? -27.797 6.891 41.621 1.00 64.62 307 ILE A C 1
ATOM 2412 O O . ILE A 1 307 ? -28.918 7.448 41.627 1.00 64.62 307 ILE A O 1
#